Protein AF-0000000081333231 (afdb_homodimer)

Structure (mmCIF, N/CA/C/O backbone):
data_AF-0000000081333231-model_v1
#
loop_
_entity.id
_entity.type
_entity.pdbx_description
1 polymer 'Thioesterase family protein'
#
loop_
_atom_site.group_PDB
_atom_site.id
_atom_site.type_symbol
_atom_site.label_atom_id
_atom_site.label_alt_id
_atom_site.label_comp_id
_atom_site.label_asym_id
_atom_site.label_entity_id
_atom_site.label_seq_id
_atom_site.pdbx_PDB_ins_code
_atom_site.Cartn_x
_atom_site.Cartn_y
_atom_site.Cartn_z
_atom_site.occupancy
_atom_site.B_iso_or_equiv
_atom_site.auth_seq_id
_atom_site.auth_comp_id
_atom_site.auth_asym_id
_atom_site.auth_atom_id
_atom_site.pdbx_PDB_model_num
ATOM 1 N N . MET A 1 1 ? -1.116 6.609 -18.844 1 35.16 1 MET A N 1
ATOM 2 C CA . MET A 1 1 ? -0.488 5.734 -19.828 1 35.16 1 MET A CA 1
ATOM 3 C C . MET A 1 1 ? 0.071 4.48 -19.172 1 35.16 1 MET A C 1
ATOM 5 O O . MET A 1 1 ? 0.808 4.566 -18.188 1 35.16 1 MET A O 1
ATOM 9 N N . ASN A 1 2 ? -0.573 3.188 -19.484 1 49.38 2 ASN A N 1
ATOM 10 C CA . ASN A 1 2 ? -1.312 2.055 -18.938 1 49.38 2 ASN A CA 1
ATOM 11 C C . ASN A 1 2 ? -0.373 0.936 -18.484 1 49.38 2 ASN A C 1
ATOM 13 O O . ASN A 1 2 ? 0.562 0.582 -19.203 1 49.38 2 ASN A O 1
ATOM 17 N N . LEU A 1 3 ? -0.171 0.907 -17.141 1 57.25 3 LEU A N 1
ATOM 18 C CA . LEU A 1 3 ? 0.427 -0.3 -16.594 1 57.25 3 LEU A CA 1
ATOM 19 C C . LEU A 1 3 ? 0.163 -1.505 -17.484 1 57.25 3 LEU A C 1
ATOM 21 O O . LEU A 1 3 ? 1.018 -2.383 -17.625 1 57.25 3 LEU A O 1
ATOM 25 N N . TRP A 1 4 ? -0.841 -1.207 -18.172 1 56.69 4 TRP A N 1
ATOM 26 C CA . TRP A 1 4 ? -1.241 -2.303 -19.047 1 56.69 4 TRP A CA 1
ATOM 27 C C . TRP A 1 4 ? -0.325 -2.389 -20.266 1 56.69 4 TRP A C 1
ATOM 29 O O . TRP A 1 4 ? -0.012 -3.482 -20.75 1 56.69 4 TRP A O 1
ATOM 39 N N . PHE A 1 5 ? 0.086 -1.232 -20.688 1 57.38 5 PHE A N 1
ATOM 40 C CA . PHE A 1 5 ? 1.004 -1.285 -21.812 1 57.38 5 PHE A CA 1
ATOM 41 C C . PHE A 1 5 ? 2.318 -1.945 -21.406 1 57.38 5 PHE A C 1
ATOM 43 O O . PHE A 1 5 ? 2.871 -2.746 -22.172 1 57.38 5 PHE A O 1
ATOM 50 N N . ARG A 1 6 ? 2.752 -1.617 -20.25 1 59.16 6 ARG A N 1
ATOM 51 C CA . ARG A 1 6 ? 3.967 -2.268 -19.781 1 59.16 6 ARG A CA 1
ATOM 52 C C . ARG A 1 6 ? 3.748 -3.766 -19.594 1 59.16 6 ARG A C 1
ATOM 54 O O . ARG A 1 6 ? 4.625 -4.57 -19.906 1 59.16 6 ARG A O 1
ATOM 61 N N . LEU A 1 7 ? 2.559 -3.982 -19.047 1 60.88 7 LEU A N 1
ATOM 62 C CA . LEU A 1 7 ? 2.215 -5.391 -18.891 1 60.88 7 LEU A CA 1
ATOM 63 C C . LEU A 1 7 ? 2.195 -6.102 -20.234 1 60.88 7 LEU A C 1
ATOM 65 O O . LEU A 1 7 ? 2.738 -7.199 -20.375 1 60.88 7 LEU A O 1
ATOM 69 N N . LEU A 1 8 ? 1.598 -5.395 -21.141 1 59.97 8 LEU A N 1
ATOM 70 C CA . LEU A 1 8 ? 1.517 -5.973 -22.484 1 59.97 8 LEU A CA 1
ATOM 71 C C . LEU A 1 8 ? 2.904 -6.129 -23.094 1 59.97 8 LEU A C 1
ATOM 73 O O . LEU A 1 8 ? 3.197 -7.145 -23.719 1 59.97 8 LEU A O 1
ATOM 77 N N . TYR A 1 9 ? 3.65 -5.09 -22.969 1 59.94 9 TYR A N 1
ATOM 78 C CA . TYR A 1 9 ? 5.016 -5.141 -23.484 1 59.94 9 TYR A CA 1
ATOM 79 C C . TYR A 1 9 ? 5.801 -6.27 -22.828 1 59.94 9 TYR A C 1
ATOM 81 O O . TYR A 1 9 ? 6.516 -7.012 -23.5 1 59.94 9 TYR A O 1
ATOM 89 N N . MET A 1 10 ? 5.668 -6.305 -21.562 1 60.03 10 MET A N 1
ATOM 90 C CA . MET A 1 10 ? 6.348 -7.383 -20.844 1 60.03 10 MET A CA 1
ATOM 91 C C . MET A 1 10 ? 5.84 -8.742 -21.312 1 60.03 10 MET A C 1
ATOM 93 O O . MET A 1 10 ? 6.625 -9.68 -21.453 1 60.03 10 MET A O 1
ATOM 97 N N . LEU A 1 11 ? 4.473 -8.703 -21.422 1 58.47 11 LEU A N 1
ATOM 98 C CA . LEU A 1 11 ? 3.879 -9.945 -21.906 1 58.47 11 LEU A CA 1
ATOM 99 C C . LEU A 1 11 ? 4.336 -10.258 -23.328 1 58.47 11 LEU A C 1
ATOM 101 O O . LEU A 1 11 ? 4.547 -11.422 -23.672 1 58.47 11 LEU A O 1
ATOM 105 N N . CYS A 1 12 ? 4.32 -9.172 -24.094 1 55.91 12 CYS A N 1
ATOM 106 C CA . CYS A 1 12 ? 4.758 -9.359 -25.469 1 55.91 12 CYS A CA 1
ATOM 107 C C . CYS A 1 12 ? 6.238 -9.719 -25.531 1 55.91 12 CYS A C 1
ATOM 109 O O . CYS A 1 12 ? 6.684 -10.375 -26.484 1 55.91 12 CYS A O 1
ATOM 111 N N . ARG A 1 13 ? 6.887 -8.992 -24.859 1 53.28 13 ARG A N 1
ATOM 112 C CA . ARG A 1 13 ? 8.297 -9.383 -24.875 1 53.28 13 ARG A CA 1
ATOM 113 C C . ARG A 1 13 ? 8.477 -10.797 -24.359 1 53.28 13 ARG A C 1
ATOM 115 O O . ARG A 1 13 ? 9.578 -11.352 -24.406 1 53.28 13 ARG A O 1
ATOM 122 N N . ARG A 1 14 ? 7.266 -11.594 -24.422 1 48.41 14 ARG A N 1
ATOM 123 C CA . ARG A 1 14 ? 7.129 -13.039 -24.281 1 48.41 14 ARG A CA 1
ATOM 124 C C . ARG A 1 14 ? 8.461 -13.68 -23.891 1 48.41 14 ARG A C 1
ATOM 126 O O . ARG A 1 14 ? 8.727 -14.828 -24.25 1 48.41 14 ARG A O 1
ATOM 133 N N . PRO A 1 15 ? 9.539 -13.086 -23.859 1 47 15 PRO A N 1
ATOM 134 C CA . PRO A 1 15 ? 10.547 -14.141 -24.016 1 47 15 PRO A CA 1
ATOM 135 C C . PRO A 1 15 ? 10.188 -15.422 -23.266 1 47 15 PRO A C 1
ATOM 137 O O . PRO A 1 15 ? 9.422 -15.383 -22.297 1 47 15 PRO A O 1
ATOM 140 N N . TRP A 1 16 ? 10.117 -16.672 -23.734 1 47.5 16 TRP A N 1
ATOM 141 C CA . TRP A 1 16 ? 10.562 -17.953 -23.188 1 47.5 16 TRP A CA 1
ATOM 142 C C . TRP A 1 16 ? 11.406 -17.75 -21.938 1 47.5 16 TRP A C 1
ATOM 144 O O . TRP A 1 16 ? 12.641 -17.734 -22 1 47.5 16 TRP A O 1
ATOM 154 N N . ARG A 1 17 ? 11.141 -16.641 -21.344 1 58.03 17 ARG A N 1
ATOM 155 C CA . ARG A 1 17 ? 12.023 -16.438 -20.188 1 58.03 17 ARG A CA 1
ATOM 156 C C . ARG A 1 17 ? 12.164 -17.719 -19.375 1 58.03 17 ARG A C 1
ATOM 158 O O . ARG A 1 17 ? 11.336 -18.625 -19.484 1 58.03 17 ARG A O 1
ATOM 165 N N . LYS A 1 18 ? 13.164 -17.812 -18.797 1 76.94 18 LYS A N 1
ATOM 166 C CA . LYS A 1 18 ? 13.719 -18.922 -18.031 1 76.94 18 LYS A CA 1
ATOM 167 C C . LYS A 1 18 ? 12.836 -19.266 -16.828 1 76.94 18 LYS A C 1
ATOM 169 O O . LYS A 1 18 ? 12.523 -18.391 -16.016 1 76.94 18 LYS A O 1
ATOM 174 N N . PRO A 1 19 ? 12.078 -20.297 -17.062 1 86.62 19 PRO A N 1
ATOM 175 C CA . PRO A 1 19 ? 11.344 -20.734 -15.883 1 86.62 19 PRO A CA 1
ATOM 176 C C . PRO A 1 19 ? 12.109 -20.484 -14.586 1 86.62 19 PRO A C 1
ATOM 178 O O . PRO A 1 19 ? 13.344 -20.484 -14.586 1 86.62 19 PRO A O 1
ATOM 181 N N . ALA A 1 20 ? 11.344 -20.062 -13.625 1 90.56 20 ALA A N 1
ATOM 182 C CA . ALA A 1 20 ? 11.938 -19.844 -12.312 1 90.56 20 ALA A CA 1
ATOM 183 C C . ALA A 1 20 ? 11.305 -20.766 -11.266 1 90.56 20 ALA A C 1
ATOM 185 O O . ALA A 1 20 ? 10.141 -21.141 -11.391 1 90.56 20 ALA A O 1
ATOM 186 N N . HIS A 1 21 ? 12.156 -21.156 -10.344 1 90.5 21 HIS A N 1
ATOM 187 C CA . HIS A 1 21 ? 11.641 -21.891 -9.195 1 90.5 21 HIS A CA 1
ATOM 188 C C . HIS A 1 21 ? 10.664 -21.047 -8.383 1 90.5 21 HIS A C 1
ATOM 190 O O . HIS A 1 21 ? 10.836 -19.828 -8.289 1 90.5 21 HIS A O 1
ATOM 196 N N . GLY A 1 22 ? 9.688 -21.672 -7.789 1 89.94 22 GLY A N 1
ATOM 197 C CA . GLY A 1 22 ? 8.648 -20.984 -7.039 1 89.94 22 GLY A CA 1
ATOM 198 C C . GLY A 1 22 ? 9.188 -20.188 -5.875 1 89.94 22 GLY A C 1
ATOM 199 O O . GLY A 1 22 ? 8.562 -19.219 -5.434 1 89.94 22 GLY A O 1
ATOM 200 N N . LEU A 1 23 ? 10.305 -20.562 -5.445 1 92.44 23 LEU A N 1
ATOM 201 C CA . LEU A 1 23 ? 10.883 -19.875 -4.297 1 92.44 23 LEU A CA 1
ATOM 202 C C . LEU A 1 23 ? 12.07 -19 -4.723 1 92.44 23 LEU A C 1
ATOM 204 O O . LEU A 1 23 ? 12.766 -18.438 -3.875 1 92.44 23 LEU A O 1
ATOM 208 N N . ALA A 1 24 ? 12.305 -18.969 -6.012 1 93.56 24 ALA A N 1
ATOM 209 C CA . ALA A 1 24 ? 13.391 -18.141 -6.523 1 93.56 24 ALA A CA 1
ATOM 210 C C . ALA A 1 24 ? 12.992 -16.656 -6.527 1 93.56 24 ALA A C 1
ATOM 212 O O . ALA A 1 24 ? 11.812 -16.328 -6.461 1 93.56 24 ALA A O 1
ATOM 213 N N . THR A 1 25 ? 13.969 -15.828 -6.562 1 96.75 25 THR A N 1
ATOM 214 C CA . THR A 1 25 ? 13.758 -14.406 -6.781 1 96.75 25 THR A CA 1
ATOM 215 C C . THR A 1 25 ? 13.805 -14.07 -8.266 1 96.75 25 THR A C 1
ATOM 217 O O . THR A 1 25 ? 14.773 -14.398 -8.953 1 96.75 25 THR A O 1
ATOM 220 N N . THR A 1 26 ? 12.758 -13.562 -8.781 1 95.81 26 THR A N 1
ATOM 221 C CA . THR A 1 26 ? 12.773 -13.062 -10.148 1 95.81 26 THR A CA 1
ATOM 222 C C . THR A 1 26 ? 13.094 -11.57 -10.172 1 95.81 26 THR A C 1
ATOM 224 O O . THR A 1 26 ? 12.734 -10.836 -9.25 1 95.81 26 THR A O 1
ATOM 227 N N . VAL A 1 27 ? 13.773 -11.125 -11.227 1 95.88 27 VAL A N 1
ATOM 228 C CA . VAL A 1 27 ? 14.195 -9.734 -11.328 1 95.88 27 VAL A CA 1
ATOM 229 C C . VAL A 1 27 ? 13.688 -9.133 -12.633 1 95.88 27 VAL A C 1
ATOM 231 O O . VAL A 1 27 ? 13.883 -9.703 -13.711 1 95.88 27 VAL A O 1
ATOM 234 N N . VAL A 1 28 ? 12.977 -8.062 -12.531 1 93.81 28 VAL A N 1
ATOM 235 C CA . VAL A 1 28 ? 12.531 -7.293 -13.695 1 93.81 28 VAL A CA 1
ATOM 236 C C . VAL A 1 28 ? 13.227 -5.934 -13.703 1 93.81 28 VAL A C 1
ATOM 238 O O . VAL A 1 28 ? 13.219 -5.219 -12.695 1 93.81 28 VAL A O 1
ATOM 241 N N . ARG A 1 29 ? 13.867 -5.609 -14.766 1 94.06 29 ARG A N 1
ATOM 242 C CA . ARG A 1 29 ? 14.516 -4.312 -14.914 1 94.06 29 ARG A CA 1
ATOM 243 C C . ARG A 1 29 ? 13.57 -3.291 -15.531 1 94.06 29 ARG A C 1
ATOM 245 O O . ARG A 1 29 ? 12.922 -3.566 -16.547 1 94.06 29 ARG A O 1
ATOM 252 N N . MET A 1 30 ? 13.469 -2.191 -14.844 1 91.69 30 MET A N 1
ATOM 253 C CA . MET A 1 30 ? 12.562 -1.137 -15.297 1 91.69 30 MET A CA 1
ATOM 254 C C . MET A 1 30 ? 13.266 0.22 -15.289 1 91.69 30 MET A C 1
ATOM 256 O O . MET A 1 30 ? 14.422 0.323 -14.883 1 91.69 30 MET A O 1
ATOM 260 N N . ARG A 1 31 ? 12.539 1.2 -15.914 1 91.19 31 ARG A N 1
ATOM 261 C CA . ARG A 1 31 ? 12.977 2.592 -15.922 1 91.19 31 ARG A CA 1
ATOM 262 C C . ARG A 1 31 ? 11.812 3.535 -15.641 1 91.19 31 ARG A C 1
ATOM 264 O O . ARG A 1 31 ? 10.688 3.297 -16.094 1 91.19 31 ARG A O 1
ATOM 271 N N . VAL A 1 32 ? 12.133 4.543 -14.867 1 89 32 VAL A N 1
ATOM 272 C CA . VAL A 1 32 ? 11.086 5.516 -14.547 1 89 32 VAL A CA 1
ATOM 273 C C . VAL A 1 32 ? 10.773 6.352 -15.789 1 89 32 VAL A C 1
ATOM 275 O O . VAL A 1 32 ? 11.664 6.957 -16.391 1 89 32 VAL A O 1
ATOM 278 N N . TRP A 1 33 ? 9.469 6.406 -16.078 1 84.12 33 TRP A N 1
ATOM 279 C CA . TRP A 1 33 ? 9.023 7.199 -17.219 1 84.12 33 TRP A CA 1
ATOM 280 C C . TRP A 1 33 ? 8.195 8.398 -16.75 1 84.12 33 TRP A C 1
ATOM 282 O O . TRP A 1 33 ? 7.68 8.414 -15.641 1 84.12 33 TRP A O 1
ATOM 292 N N . PRO A 1 34 ? 8.109 9.414 -17.609 1 78.06 34 PRO A N 1
ATOM 293 C CA . PRO A 1 34 ? 7.414 10.641 -17.203 1 78.06 34 PRO A CA 1
ATOM 294 C C . PRO A 1 34 ? 6 10.383 -16.688 1 78.06 34 PRO A C 1
ATOM 296 O O . PRO A 1 34 ? 5.539 11.062 -15.773 1 78.06 34 PRO A O 1
ATOM 299 N N . LEU A 1 35 ? 5.359 9.398 -17.141 1 75.25 35 LEU A N 1
ATOM 300 C CA . LEU A 1 35 ? 3.975 9.133 -16.781 1 75.25 35 LEU A CA 1
ATOM 301 C C . LEU A 1 35 ? 3.889 8.523 -15.383 1 75.25 35 LEU A C 1
ATOM 303 O O . LEU A 1 35 ? 2.807 8.461 -14.789 1 75.25 35 LEU A O 1
ATOM 307 N N . ASP A 1 36 ? 5.051 8.172 -14.891 1 72.5 36 ASP A N 1
ATOM 308 C CA . ASP A 1 36 ? 5.098 7.547 -13.57 1 72.5 36 ASP A CA 1
ATOM 309 C C . ASP A 1 36 ? 5.273 8.594 -12.477 1 72.5 36 ASP A C 1
ATOM 311 O O . ASP A 1 36 ? 5.258 8.266 -11.289 1 72.5 36 ASP A O 1
ATOM 315 N N . LEU A 1 37 ? 5.355 9.797 -12.836 1 72.44 37 LEU A N 1
ATOM 316 C CA . LEU A 1 37 ? 5.891 10.781 -11.906 1 72.44 37 LEU A CA 1
ATOM 317 C C . LEU A 1 37 ? 4.785 11.703 -11.406 1 72.44 37 LEU A C 1
ATOM 319 O O . LEU A 1 37 ? 3.742 11.844 -12.047 1 72.44 37 LEU A O 1
ATOM 323 N N . ASP A 1 38 ? 5.148 12.203 -10.219 1 72 38 ASP A N 1
ATOM 324 C CA . ASP A 1 38 ? 4.367 13.32 -9.703 1 72 38 ASP A CA 1
ATOM 325 C C . ASP A 1 38 ? 4.969 14.656 -10.125 1 72 38 ASP A C 1
ATOM 327 O O . ASP A 1 38 ? 5.832 14.703 -11.008 1 72 38 ASP A O 1
ATOM 331 N N . ILE A 1 39 ? 4.414 15.758 -9.586 1 66.44 39 ILE A N 1
ATOM 332 C CA . ILE A 1 39 ? 4.824 17.109 -9.977 1 66.44 39 ILE A CA 1
ATOM 333 C C . ILE A 1 39 ? 6.305 17.312 -9.641 1 66.44 39 ILE A C 1
ATOM 335 O O . ILE A 1 39 ? 7 18.062 -10.32 1 66.44 39 ILE A O 1
ATOM 339 N N . ASN A 1 40 ? 6.723 16.516 -8.633 1 68.75 40 ASN A N 1
ATOM 340 C CA . ASN A 1 40 ? 8.109 16.672 -8.203 1 68.75 40 ASN A CA 1
ATOM 341 C C . ASN A 1 40 ? 9.031 15.719 -8.953 1 68.75 40 ASN A C 1
ATOM 343 O O . ASN A 1 40 ? 10.141 15.438 -8.492 1 68.75 40 ASN A O 1
ATOM 347 N N . ARG A 1 41 ? 8.586 15.125 -10.008 1 75.81 41 ARG A N 1
ATOM 348 C CA . ARG A 1 41 ? 9.383 14.266 -10.883 1 75.81 41 ARG A CA 1
ATOM 349 C C . ARG A 1 41 ? 9.828 13.008 -10.148 1 75.81 41 ARG A C 1
ATOM 351 O O . ARG A 1 41 ? 10.914 12.492 -10.391 1 75.81 41 ARG A O 1
ATOM 358 N N . HIS A 1 42 ? 9.141 12.727 -9.172 1 80.94 42 HIS A N 1
ATOM 359 C CA . HIS A 1 42 ? 9.383 11.492 -8.422 1 80.94 42 HIS A CA 1
ATOM 360 C C . HIS A 1 42 ? 8.219 10.516 -8.578 1 80.94 42 HIS A C 1
ATOM 362 O O . HIS A 1 42 ? 7.094 10.922 -8.859 1 80.94 42 HIS A O 1
ATOM 368 N N . VAL A 1 43 ? 8.633 9.281 -8.492 1 81.56 43 VAL A N 1
ATOM 369 C CA . VAL A 1 43 ? 7.598 8.25 -8.531 1 81.56 43 VAL A CA 1
ATOM 370 C C . VAL A 1 43 ? 6.715 8.352 -7.289 1 81.56 43 VAL A C 1
ATOM 372 O O . VAL A 1 43 ? 7.223 8.43 -6.168 1 81.56 43 VAL A O 1
ATOM 375 N N . THR A 1 44 ? 5.434 8.414 -7.539 1 83.38 44 THR A N 1
ATOM 376 C CA . THR A 1 44 ? 4.504 8.516 -6.422 1 83.38 44 THR A CA 1
ATOM 377 C C . THR A 1 44 ? 4.434 7.199 -5.652 1 83.38 44 THR A C 1
ATOM 379 O O . THR A 1 44 ? 4.758 6.141 -6.195 1 83.38 44 THR A O 1
ATOM 382 N N . ASN A 1 45 ? 3.947 7.277 -4.41 1 86.38 45 ASN A N 1
ATOM 383 C CA . ASN A 1 45 ? 3.816 6.086 -3.578 1 86.38 45 ASN A CA 1
ATOM 384 C C . ASN A 1 45 ? 2.875 5.062 -4.203 1 86.38 45 ASN A C 1
ATOM 386 O O . ASN A 1 45 ? 3.127 3.857 -4.141 1 86.38 45 ASN A O 1
ATOM 390 N N . GLY A 1 46 ? 1.814 5.535 -4.82 1 87.94 46 GLY A N 1
ATOM 391 C CA . GLY A 1 46 ? 0.85 4.652 -5.457 1 87.94 46 GLY A CA 1
ATOM 392 C C . GLY A 1 46 ? 1.427 3.885 -6.633 1 87.94 46 GLY A C 1
ATOM 393 O O . GLY A 1 46 ? 1.046 2.74 -6.883 1 87.94 46 GLY A O 1
ATOM 394 N N . ARG A 1 47 ? 2.322 4.469 -7.336 1 88.81 47 ARG A N 1
ATOM 395 C CA . ARG A 1 47 ? 2.891 3.855 -8.531 1 88.81 47 ARG A CA 1
ATOM 396 C C . ARG A 1 47 ? 3.744 2.645 -8.172 1 88.81 47 ARG A C 1
ATOM 398 O O . ARG A 1 47 ? 3.822 1.684 -8.938 1 88.81 47 ARG A O 1
ATOM 405 N N . TYR A 1 48 ? 4.387 2.682 -7 1 93.19 48 TYR A N 1
ATOM 406 C CA . TYR A 1 48 ? 5.156 1.522 -6.559 1 93.19 48 TYR A CA 1
ATOM 407 C C . TYR A 1 48 ? 4.305 0.26 -6.582 1 93.19 48 TYR A C 1
ATOM 409 O O . TYR A 1 48 ? 4.781 -0.812 -6.965 1 93.19 48 TYR A O 1
ATOM 417 N N . PHE A 1 49 ? 3.066 0.429 -6.254 1 93.5 49 PHE A N 1
ATOM 418 C CA . PHE A 1 49 ? 2.176 -0.724 -6.18 1 93.5 49 PHE A CA 1
ATOM 419 C C . PHE A 1 49 ? 1.838 -1.235 -7.574 1 93.5 49 PHE A C 1
ATOM 421 O O . PHE A 1 49 ? 1.784 -2.445 -7.801 1 93.5 49 PHE A O 1
ATOM 428 N N . SER A 1 50 ? 1.649 -0.315 -8.453 1 89.06 50 SER A N 1
ATOM 429 C CA . SER A 1 50 ? 1.373 -0.708 -9.836 1 89.06 50 SER A CA 1
ATOM 430 C C . SER A 1 50 ? 2.576 -1.401 -10.461 1 89.06 50 SER A C 1
ATOM 432 O O . SER A 1 50 ? 2.424 -2.393 -11.18 1 89.06 50 SER A O 1
ATOM 434 N N . LEU A 1 51 ? 3.73 -0.858 -10.172 1 90.88 51 LEU A N 1
ATOM 435 C CA . LEU A 1 51 ? 4.949 -1.457 -10.703 1 90.88 51 LEU A CA 1
ATOM 436 C C . LEU A 1 51 ? 5.191 -2.834 -10.094 1 90.88 51 LEU A C 1
ATOM 438 O O . LEU A 1 51 ? 5.648 -3.75 -10.773 1 90.88 51 LEU A O 1
ATOM 442 N N . ALA A 1 52 ? 4.887 -2.941 -8.82 1 94.44 52 ALA A N 1
ATOM 443 C CA . ALA A 1 52 ? 4.984 -4.234 -8.156 1 94.44 52 ALA A CA 1
ATOM 444 C C . ALA A 1 52 ? 4.055 -5.258 -8.797 1 94.44 52 ALA A C 1
ATOM 446 O O . ALA A 1 52 ? 4.387 -6.441 -8.891 1 94.44 52 ALA A O 1
ATOM 447 N N . ASP A 1 53 ? 2.908 -4.824 -9.227 1 89.88 53 ASP A N 1
ATOM 448 C CA . ASP A 1 53 ? 1.963 -5.711 -9.898 1 89.88 53 ASP A CA 1
ATOM 449 C C . ASP A 1 53 ? 2.553 -6.27 -11.195 1 89.88 53 ASP A C 1
ATOM 451 O O . ASP A 1 53 ? 2.357 -7.441 -11.516 1 89.88 53 ASP A O 1
ATOM 455 N N . VAL A 1 54 ? 3.191 -5.426 -11.867 1 89.06 54 VAL A N 1
ATOM 456 C CA . VAL A 1 54 ? 3.84 -5.859 -13.102 1 89.06 54 VAL A CA 1
ATOM 457 C C . VAL A 1 54 ? 4.891 -6.922 -12.789 1 89.06 54 VAL A C 1
ATOM 459 O O . VAL A 1 54 ? 4.938 -7.965 -13.445 1 89.06 54 VAL A O 1
ATOM 462 N N . ALA A 1 55 ? 5.684 -6.625 -11.797 1 93.31 55 ALA A N 1
ATOM 463 C CA . ALA A 1 55 ? 6.719 -7.578 -11.398 1 93.31 55 ALA A CA 1
ATOM 464 C C . ALA A 1 55 ? 6.098 -8.883 -10.914 1 93.31 55 ALA A C 1
ATOM 466 O O . ALA A 1 55 ? 6.645 -9.969 -11.148 1 93.31 55 ALA A O 1
ATOM 467 N N . ARG A 1 56 ? 5.02 -8.789 -10.234 1 93 56 ARG A N 1
ATOM 468 C CA . ARG A 1 56 ? 4.316 -9.969 -9.75 1 93 56 ARG A CA 1
ATOM 469 C C . ARG A 1 56 ? 3.85 -10.844 -10.906 1 93 56 ARG A C 1
ATOM 471 O O . ARG A 1 56 ? 3.92 -12.07 -10.836 1 93 56 ARG A O 1
ATOM 478 N N . MET A 1 57 ? 3.334 -10.18 -11.898 1 89.75 57 MET A N 1
ATOM 479 C CA . MET A 1 57 ? 2.887 -10.938 -13.07 1 89.75 57 MET A CA 1
ATOM 480 C C . MET A 1 57 ? 4.043 -11.711 -13.695 1 89.75 57 MET A C 1
ATOM 482 O O . MET A 1 57 ? 3.889 -12.875 -14.055 1 89.75 57 MET A O 1
ATOM 486 N N . ASP A 1 58 ? 5.148 -11.086 -13.797 1 89.88 58 ASP A N 1
ATOM 487 C CA . ASP A 1 58 ? 6.34 -11.781 -14.273 1 89.88 58 ASP A CA 1
ATOM 488 C C . ASP A 1 58 ? 6.637 -13.016 -13.43 1 89.88 58 ASP A C 1
ATOM 490 O O . ASP A 1 58 ? 6.879 -14.102 -13.969 1 89.88 58 ASP A O 1
ATOM 494 N N . PHE A 1 59 ? 6.582 -12.859 -12.188 1 93.06 59 PHE A N 1
ATOM 495 C CA . PHE A 1 59 ? 6.859 -13.938 -11.25 1 93.06 59 PHE A CA 1
ATOM 496 C C . PHE A 1 59 ? 5.871 -15.086 -11.445 1 93.06 59 PHE A C 1
ATOM 498 O O . PHE A 1 59 ? 6.27 -16.25 -11.531 1 93.06 59 PHE A O 1
ATOM 505 N N . VAL A 1 60 ? 4.629 -14.75 -11.523 1 90 60 VAL A N 1
ATOM 506 C CA . VAL A 1 60 ? 3.561 -15.734 -11.633 1 90 60 VAL A CA 1
ATOM 507 C C . VAL A 1 60 ? 3.707 -16.516 -12.945 1 90 60 VAL A C 1
ATOM 509 O O . VAL A 1 60 ? 3.502 -17.719 -12.977 1 90 60 VAL A O 1
ATOM 512 N N . LEU A 1 61 ? 4.082 -15.844 -13.938 1 88.5 61 LEU A N 1
ATOM 513 C CA . LEU A 1 61 ? 4.246 -16.484 -15.234 1 88.5 61 LEU A CA 1
ATOM 514 C C . LEU A 1 61 ? 5.488 -17.375 -15.242 1 88.5 61 LEU A C 1
ATOM 516 O O . LEU A 1 61 ? 5.426 -18.531 -15.672 1 88.5 61 LEU A O 1
ATOM 520 N N . ARG A 1 62 ? 6.562 -16.938 -14.703 1 90.81 62 ARG A N 1
ATOM 521 C CA . ARG A 1 62 ? 7.832 -17.641 -14.773 1 90.81 62 ARG A CA 1
ATOM 522 C C . ARG A 1 62 ? 7.836 -18.859 -13.844 1 90.81 62 ARG A C 1
ATOM 524 O O . ARG A 1 62 ? 8.5 -19.859 -14.117 1 90.81 62 ARG A O 1
ATOM 531 N N . THR A 1 63 ? 7.129 -18.766 -12.797 1 90.56 63 THR A N 1
ATOM 532 C CA . THR A 1 63 ? 7.129 -19.859 -11.82 1 90.56 63 THR A CA 1
ATOM 533 C C . THR A 1 63 ? 6.102 -20.922 -12.203 1 90.56 63 THR A C 1
ATOM 535 O O . THR A 1 63 ? 6.078 -22 -11.609 1 90.56 63 THR A O 1
ATOM 538 N N . GLY A 1 64 ? 5.184 -20.547 -13.117 1 88.06 64 GLY A N 1
ATOM 539 C CA . GLY A 1 64 ? 4.129 -21.469 -13.516 1 88.06 64 GLY A CA 1
ATOM 540 C C . GLY A 1 64 ? 2.871 -21.328 -12.68 1 88.06 64 GLY A C 1
ATOM 541 O O . GLY A 1 64 ? 1.898 -22.062 -12.891 1 88.06 64 GLY A O 1
ATOM 542 N N . ALA A 1 65 ? 2.891 -20.516 -11.797 1 88 65 ALA A N 1
ATOM 543 C CA . ALA A 1 65 ? 1.732 -20.281 -10.938 1 88 65 ALA A CA 1
ATOM 544 C C . ALA A 1 65 ? 0.493 -19.953 -11.766 1 88 65 ALA A C 1
ATOM 546 O O . ALA A 1 65 ? -0.625 -20.312 -11.391 1 88 65 ALA A O 1
ATOM 547 N N . PHE A 1 66 ? 0.738 -19.328 -12.781 1 86.56 66 PHE A N 1
ATOM 548 C CA . PHE A 1 66 ? -0.373 -18.953 -13.648 1 86.56 66 PHE A CA 1
ATOM 549 C C . PHE A 1 66 ? -1.081 -20.188 -14.188 1 86.56 66 PHE A C 1
ATOM 551 O O . PHE A 1 66 ? -2.312 -20.234 -14.227 1 86.56 66 PHE A O 1
ATOM 558 N N . ARG A 1 67 ? -0.356 -21.125 -14.57 1 87.12 67 ARG A N 1
ATOM 559 C CA . ARG A 1 67 ? -0.921 -22.359 -15.102 1 87.12 67 ARG A CA 1
ATOM 560 C C . ARG A 1 67 ? -1.743 -23.094 -14.047 1 87.12 67 ARG A C 1
ATOM 562 O O . ARG A 1 67 ? -2.816 -23.625 -14.344 1 87.12 67 ARG A O 1
ATOM 569 N N . VAL A 1 68 ? -1.205 -23.031 -12.898 1 88.62 68 VAL A N 1
ATOM 570 C CA . VAL A 1 68 ? -1.913 -23.688 -11.805 1 88.62 68 VAL A CA 1
ATOM 571 C C . VAL A 1 68 ? -3.223 -22.953 -11.523 1 88.62 68 VAL A C 1
ATOM 573 O O . VAL A 1 68 ? -4.266 -23.594 -11.336 1 88.62 68 VAL A O 1
ATOM 576 N N . ALA A 1 69 ? -3.158 -21.719 -11.5 1 88.88 69 ALA A N 1
ATOM 577 C CA . ALA A 1 69 ? -4.355 -20.906 -11.289 1 88.88 69 ALA A CA 1
ATOM 578 C C . ALA A 1 69 ? -5.402 -21.172 -12.367 1 88.88 69 ALA A C 1
ATOM 580 O O . ALA A 1 69 ? -6.59 -21.312 -12.07 1 88.88 69 ALA A O 1
ATOM 581 N N . LEU A 1 70 ? -4.992 -21.297 -13.547 1 87.56 70 LEU A N 1
ATOM 582 C CA . LEU A 1 70 ? -5.895 -21.547 -14.664 1 87.56 70 LEU A CA 1
ATOM 583 C C . LEU A 1 70 ? -6.551 -22.922 -14.539 1 87.56 70 LEU A C 1
ATOM 585 O O . LEU A 1 70 ? -7.75 -23.062 -14.797 1 87.56 70 LEU A O 1
ATOM 589 N N . ARG A 1 71 ? -5.762 -23.875 -14.141 1 90 71 ARG A N 1
ATOM 590 C CA . ARG A 1 71 ? -6.254 -25.234 -14 1 90 71 ARG A CA 1
ATOM 591 C C . ARG A 1 71 ? -7.387 -25.312 -12.977 1 90 71 ARG A C 1
ATOM 593 O O . ARG A 1 71 ? -8.352 -26.047 -13.164 1 90 71 ARG A O 1
ATOM 600 N N . HIS A 1 72 ? -7.285 -24.484 -12 1 91.62 72 HIS A N 1
ATOM 601 C CA . HIS A 1 72 ? -8.273 -24.516 -10.938 1 91.62 72 HIS A CA 1
ATOM 602 C C . HIS A 1 72 ? -9.328 -23.422 -11.141 1 91.62 72 HIS A C 1
ATOM 604 O O . HIS A 1 72 ? -10.203 -23.234 -10.289 1 91.62 72 HIS A O 1
ATOM 610 N N . LYS A 1 73 ? -9.164 -22.688 -12.219 1 92.56 73 LYS A N 1
ATOM 611 C CA . LYS A 1 73 ? -10.055 -21.562 -12.492 1 92.56 73 LYS A CA 1
ATOM 612 C C . LYS A 1 73 ? -10.102 -20.594 -11.312 1 92.56 73 LYS A C 1
ATOM 614 O O . LYS A 1 73 ? -11.18 -20.172 -10.891 1 92.56 73 LYS A O 1
ATOM 619 N N . ALA A 1 74 ? -8.961 -20.5 -10.727 1 91.44 74 ALA A N 1
ATOM 620 C CA . ALA A 1 74 ? -8.852 -19.641 -9.555 1 91.44 74 ALA A CA 1
ATOM 621 C C . ALA A 1 74 ? -8.352 -18.25 -9.93 1 91.44 74 ALA A C 1
ATOM 623 O O . ALA A 1 74 ? -7.523 -18.109 -10.836 1 91.44 74 ALA A O 1
ATOM 624 N N . LEU A 1 75 ? -8.898 -17.234 -9.305 1 88.19 75 LEU A N 1
ATOM 625 C CA . LEU A 1 75 ? -8.484 -15.852 -9.508 1 88.19 75 LEU A CA 1
ATOM 626 C C . LEU A 1 75 ? -7.684 -15.344 -8.312 1 88.19 75 LEU A C 1
ATOM 628 O O . LEU A 1 75 ? -8.016 -15.648 -7.168 1 88.19 75 LEU A O 1
ATOM 632 N N . PRO A 1 76 ? -6.629 -14.703 -8.688 1 89.94 76 PRO A N 1
ATOM 633 C CA . PRO A 1 76 ? -5.871 -14.102 -7.586 1 89.94 76 PRO A CA 1
ATOM 634 C C . PRO A 1 76 ? -6.598 -12.922 -6.949 1 89.94 76 PRO A C 1
ATOM 636 O O . PRO A 1 76 ? -7.16 -12.078 -7.656 1 89.94 76 PRO A O 1
ATOM 639 N N . ILE A 1 77 ? -6.621 -12.852 -5.656 1 92.06 77 ILE A N 1
ATOM 640 C CA . ILE A 1 77 ? -7.219 -11.766 -4.891 1 92.06 77 ILE A CA 1
ATOM 641 C C . ILE A 1 77 ? -6.191 -11.195 -3.91 1 92.06 77 ILE A C 1
ATOM 643 O O . ILE A 1 77 ? -5.582 -11.945 -3.141 1 92.06 77 ILE A O 1
ATOM 647 N N . VAL A 1 78 ? -5.934 -9.969 -4.059 1 95 78 VAL A N 1
ATOM 648 C CA . VAL A 1 78 ? -5.062 -9.297 -3.098 1 95 78 VAL A CA 1
ATOM 649 C C . VAL A 1 78 ? -5.883 -8.805 -1.909 1 95 78 VAL A C 1
ATOM 651 O O . VAL A 1 78 ? -6.832 -8.039 -2.078 1 95 78 VAL A O 1
ATOM 654 N N . GLY A 1 79 ? -5.539 -9.219 -0.776 1 96.88 79 GLY A N 1
ATOM 655 C CA . GLY A 1 79 ? -6.238 -8.789 0.427 1 96.88 79 GLY A CA 1
ATOM 656 C C . GLY A 1 79 ? -5.629 -7.559 1.068 1 96.88 79 GLY A C 1
ATOM 657 O O . GLY A 1 79 ? -6.348 -6.668 1.52 1 96.88 79 GLY A O 1
ATOM 658 N N . ASP A 1 80 ? -4.312 -7.574 1.137 1 97.94 80 ASP A N 1
ATOM 659 C CA . ASP A 1 80 ? -3.578 -6.488 1.782 1 97.94 80 ASP A CA 1
ATOM 660 C C . ASP A 1 80 ? -2.268 -6.203 1.053 1 97.94 80 ASP A C 1
ATOM 662 O O . ASP A 1 80 ? -1.638 -7.117 0.514 1 97.94 80 ASP A O 1
ATOM 666 N N . THR A 1 81 ? -1.884 -4.996 1.053 1 97.88 81 THR A N 1
ATOM 667 C CA . THR A 1 81 ? -0.582 -4.59 0.535 1 97.88 81 THR A CA 1
ATOM 668 C C . THR A 1 81 ? 0.062 -3.549 1.448 1 97.88 81 THR A C 1
ATOM 670 O O . THR A 1 81 ? -0.632 -2.723 2.043 1 97.88 81 THR A O 1
ATOM 673 N N . TRP A 1 82 ? 1.322 -3.688 1.572 1 98 82 TRP A N 1
ATOM 674 C CA . TRP A 1 82 ? 2.121 -2.783 2.393 1 98 82 TRP A CA 1
ATOM 675 C C . TRP A 1 82 ? 3.303 -2.23 1.604 1 98 82 TRP A C 1
ATOM 677 O O . TRP A 1 82 ? 4.066 -2.99 1.003 1 98 82 TRP A O 1
ATOM 687 N N . GLY A 1 83 ? 3.381 -0.906 1.558 1 97.75 83 GLY A N 1
ATOM 688 C CA . GLY A 1 83 ? 4.5 -0.244 0.906 1 97.75 83 GLY A CA 1
ATOM 689 C C . GLY A 1 83 ? 5.402 0.497 1.875 1 97.75 83 GLY A C 1
ATOM 690 O O . GLY A 1 83 ? 4.922 1.224 2.748 1 97.75 83 GLY A O 1
ATOM 691 N N . LYS A 1 84 ? 6.676 0.247 1.718 1 97.94 84 LYS A N 1
ATOM 692 C CA . LYS A 1 84 ? 7.711 0.989 2.428 1 97.94 84 LYS A CA 1
ATOM 693 C C . LYS A 1 84 ? 8.57 1.801 1.459 1 97.94 84 LYS A C 1
ATOM 695 O O . LYS A 1 84 ? 9.125 1.255 0.504 1 97.94 84 LYS A O 1
ATOM 700 N N . PHE A 1 85 ? 8.711 3.068 1.795 1 96.94 85 PHE A N 1
ATOM 701 C CA . PHE A 1 85 ? 9.422 3.965 0.891 1 96.94 85 PHE A CA 1
ATOM 702 C C . PHE A 1 85 ? 10.641 4.574 1.578 1 96.94 85 PHE A C 1
ATOM 704 O O . PHE A 1 85 ? 10.5 5.297 2.57 1 96.94 85 PHE A O 1
ATOM 711 N N . ARG A 1 86 ? 11.781 4.34 0.989 1 95.5 86 ARG A N 1
ATOM 712 C CA . ARG A 1 86 ? 13.023 4.754 1.638 1 95.5 86 ARG A CA 1
ATOM 713 C C . ARG A 1 86 ? 13.68 5.902 0.881 1 95.5 86 ARG A C 1
ATOM 715 O O . ARG A 1 86 ? 14.211 6.832 1.493 1 95.5 86 ARG A O 1
ATOM 722 N N . ARG A 1 87 ? 13.719 5.738 -0.367 1 93.19 87 ARG A N 1
ATOM 723 C CA . ARG A 1 87 ? 14.297 6.746 -1.244 1 93.19 87 ARG A CA 1
ATOM 724 C C . ARG A 1 87 ? 13.445 6.953 -2.488 1 93.19 87 ARG A C 1
ATOM 726 O O . ARG A 1 87 ? 12.695 6.059 -2.891 1 93.19 87 ARG A O 1
ATOM 733 N N . GLU A 1 88 ? 13.617 8.086 -3.072 1 91.19 88 GLU A N 1
ATOM 734 C CA . GLU A 1 88 ? 12.82 8.414 -4.254 1 91.19 88 GLU A CA 1
ATOM 735 C C . GLU A 1 88 ? 13.516 7.941 -5.531 1 91.19 88 GLU A C 1
ATOM 737 O O . GLU A 1 88 ? 14.742 7.949 -5.613 1 91.19 88 GLU A O 1
ATOM 742 N N . LEU A 1 89 ? 12.688 7.453 -6.383 1 92.81 89 LEU A N 1
ATOM 743 C CA . LEU A 1 89 ? 13.156 7.195 -7.742 1 92.81 89 LEU A CA 1
ATOM 744 C C . LEU A 1 89 ? 12.969 8.422 -8.625 1 92.81 89 LEU A C 1
ATOM 746 O O . LEU A 1 89 ? 11.898 9.047 -8.609 1 92.81 89 LEU A O 1
ATOM 750 N N . LYS A 1 90 ? 13.969 8.773 -9.328 1 91.44 90 LYS A N 1
ATOM 751 C CA . LYS A 1 90 ? 13.93 9.984 -10.133 1 91.44 90 LYS A CA 1
ATOM 752 C C . LYS A 1 90 ? 13.594 9.664 -11.586 1 91.44 90 LYS A C 1
ATOM 754 O O . LYS A 1 90 ? 13.672 8.508 -12.008 1 91.44 90 LYS A O 1
ATOM 759 N N . LEU A 1 91 ? 13.336 10.648 -12.289 1 89.62 91 LEU A N 1
ATOM 760 C CA . LEU A 1 91 ? 12.984 10.523 -13.703 1 89.62 91 LEU A CA 1
ATOM 761 C C . LEU A 1 91 ? 14.102 9.836 -14.484 1 89.62 91 LEU A C 1
ATOM 763 O O . LEU A 1 91 ? 15.281 10.18 -14.32 1 89.62 91 LEU A O 1
ATOM 767 N N . PHE A 1 92 ? 13.789 8.773 -15.188 1 91.06 92 PHE A N 1
ATOM 768 C CA . PHE A 1 92 ? 14.617 8.008 -16.109 1 91.06 92 PHE A CA 1
ATOM 769 C C . PHE A 1 92 ? 15.602 7.133 -15.344 1 91.06 92 PHE A C 1
ATOM 771 O O . PHE A 1 92 ? 16.516 6.559 -15.93 1 91.06 92 PHE A O 1
ATOM 778 N N . GLU A 1 93 ? 15.453 7.137 -14.109 1 93.81 93 GLU A N 1
ATOM 779 C CA . GLU A 1 93 ? 16.328 6.285 -13.297 1 93.81 93 GLU A CA 1
ATOM 780 C C . GLU A 1 93 ? 16.031 4.809 -13.539 1 93.81 93 GLU A C 1
ATOM 782 O O . GLU A 1 93 ? 14.867 4.402 -13.602 1 93.81 93 GLU A O 1
ATOM 787 N N . ALA A 1 94 ? 17.078 4.051 -13.82 1 95.12 94 ALA A N 1
ATOM 788 C CA . ALA A 1 94 ? 16.938 2.602 -13.945 1 95.12 94 ALA A CA 1
ATOM 789 C C . ALA A 1 94 ? 16.875 1.936 -12.57 1 95.12 94 ALA A C 1
ATOM 791 O O . ALA A 1 94 ? 17.594 2.336 -11.648 1 95.12 94 ALA A O 1
ATOM 792 N N . PHE A 1 95 ? 16.031 0.926 -12.469 1 96.19 95 PHE A N 1
ATOM 793 C CA . PHE A 1 95 ? 15.914 0.181 -11.227 1 96.19 95 PHE A CA 1
ATOM 794 C C . PHE A 1 95 ? 15.445 -1.245 -11.492 1 96.19 95 PHE A C 1
ATOM 796 O O . PHE A 1 95 ? 15.094 -1.587 -12.617 1 96.19 95 PHE A O 1
ATOM 803 N N . GLU A 1 96 ? 15.57 -2.061 -10.5 1 97.12 96 GLU A N 1
ATOM 804 C CA . GLU A 1 96 ? 15.117 -3.449 -10.555 1 97.12 96 GLU A CA 1
ATOM 805 C C . GLU A 1 96 ? 14.055 -3.729 -9.5 1 97.12 96 GLU A C 1
ATOM 807 O O . GLU A 1 96 ? 14.07 -3.137 -8.422 1 97.12 96 GLU A O 1
ATOM 812 N N . VAL A 1 97 ? 13.164 -4.535 -9.875 1 97.25 97 VAL A N 1
ATOM 813 C CA . VAL A 1 97 ? 12.219 -5.059 -8.891 1 97.25 97 VAL A CA 1
ATOM 814 C C . VAL A 1 97 ? 12.492 -6.543 -8.656 1 97.25 97 VAL A C 1
ATOM 816 O O . VAL A 1 97 ? 12.359 -7.359 -9.57 1 97.25 97 VAL A O 1
ATOM 819 N N . HIS A 1 98 ? 12.93 -6.84 -7.449 1 98.31 98 HIS A N 1
ATOM 820 C CA . HIS A 1 98 ? 13.164 -8.219 -7.023 1 98.31 98 HIS A CA 1
ATOM 821 C C . HIS A 1 98 ? 11.93 -8.797 -6.34 1 98.31 98 HIS A C 1
ATOM 823 O O . HIS A 1 98 ? 11.539 -8.344 -5.266 1 98.31 98 HIS A O 1
ATOM 829 N N . THR A 1 99 ? 11.344 -9.781 -6.984 1 97.69 99 THR A N 1
ATOM 830 C CA . THR A 1 99 ? 10.102 -10.359 -6.492 1 97.69 99 THR A CA 1
ATOM 831 C C . THR A 1 99 ? 10.336 -11.781 -5.984 1 97.69 99 THR A C 1
ATOM 833 O O . THR A 1 99 ? 10.961 -12.594 -6.668 1 97.69 99 THR A O 1
ATOM 836 N N . ARG A 1 100 ? 9.812 -12.086 -4.816 1 97.31 100 ARG A N 1
ATOM 837 C CA . ARG A 1 100 ? 9.93 -13.445 -4.289 1 97.31 100 ARG A CA 1
ATOM 838 C C . ARG A 1 100 ? 8.781 -13.766 -3.344 1 97.31 100 ARG A C 1
ATOM 840 O O . ARG A 1 100 ? 8.172 -12.867 -2.766 1 97.31 100 ARG A O 1
ATOM 847 N N . MET A 1 101 ? 8.555 -15.047 -3.215 1 95.69 101 MET A N 1
ATOM 848 C CA . MET A 1 101 ? 7.633 -15.562 -2.203 1 95.69 101 MET A CA 1
ATOM 849 C C . MET A 1 101 ? 8.297 -15.594 -0.83 1 95.69 101 MET A C 1
ATOM 851 O O . MET A 1 101 ? 9.383 -16.141 -0.675 1 95.69 101 MET A O 1
ATOM 855 N N . LEU A 1 102 ? 7.672 -14.945 0.173 1 96.88 102 LEU A N 1
ATOM 856 C CA . LEU A 1 102 ? 8.219 -14.961 1.527 1 96.88 102 LEU A CA 1
ATOM 857 C C . LEU A 1 102 ? 7.707 -16.172 2.301 1 96.88 102 LEU A C 1
ATOM 859 O O . LEU A 1 102 ? 8.398 -16.688 3.184 1 96.88 102 LEU A O 1
ATOM 863 N N . GLY A 1 103 ? 6.512 -16.562 2.01 1 95.81 103 GLY A N 1
ATOM 864 C CA . GLY A 1 103 ? 5.875 -17.703 2.674 1 95.81 103 GLY A CA 1
ATOM 865 C C . GLY A 1 103 ? 4.367 -17.719 2.504 1 95.81 103 GLY A C 1
ATOM 866 O O . GLY A 1 103 ? 3.818 -16.969 1.698 1 95.81 103 GLY A O 1
ATOM 867 N N . TRP A 1 104 ? 3.744 -18.672 3.168 1 95.62 104 TRP A N 1
ATOM 868 C CA . TRP A 1 104 ? 2.289 -18.797 3.143 1 95.62 104 TRP A CA 1
ATOM 869 C C . TRP A 1 104 ? 1.771 -19.422 4.434 1 95.62 104 TRP A C 1
ATOM 871 O O . TRP A 1 104 ? 2.518 -20.094 5.148 1 95.62 104 TRP A O 1
ATOM 881 N N . ASP A 1 105 ? 0.598 -19.062 4.758 1 94.25 105 ASP A N 1
ATOM 882 C CA . ASP A 1 105 ? -0.12 -19.734 5.832 1 94.25 105 ASP A CA 1
ATOM 883 C C . ASP A 1 105 ? -1.319 -20.516 5.293 1 94.25 105 ASP A C 1
ATOM 885 O O . ASP A 1 105 ? -1.279 -21.031 4.172 1 94.25 105 ASP A O 1
ATOM 889 N N . SER A 1 106 ? -2.277 -20.781 6.074 1 92.5 106 SER A N 1
ATOM 890 C CA . SER A 1 106 ? -3.383 -21.641 5.652 1 92.5 106 SER A CA 1
ATOM 891 C C . SER A 1 106 ? -4.234 -20.953 4.586 1 92.5 106 SER A C 1
ATOM 893 O O . SER A 1 106 ? -4.922 -21.625 3.812 1 92.5 106 SER A O 1
ATOM 895 N N . LYS A 1 107 ? -4.145 -19.641 4.527 1 93.75 107 LYS A N 1
ATOM 896 C CA . LYS A 1 107 ? -5.059 -18.906 3.65 1 93.75 107 LYS A CA 1
ATOM 897 C C . LYS A 1 107 ? -4.297 -18 2.695 1 93.75 107 LYS A C 1
ATOM 899 O O . LYS A 1 107 ? -4.637 -17.906 1.513 1 93.75 107 LYS A O 1
ATOM 904 N N . TRP A 1 108 ? -3.254 -17.453 3.203 1 96.25 108 TRP A N 1
ATOM 905 C CA . TRP A 1 108 ? -2.637 -16.344 2.479 1 96.25 108 TRP A CA 1
ATOM 906 C C . TRP A 1 108 ? -1.257 -16.75 1.958 1 96.25 108 TRP A C 1
ATOM 908 O O . TRP A 1 108 ? -0.499 -17.422 2.646 1 96.25 108 TRP A O 1
ATOM 918 N N . SER A 1 109 ? -0.932 -16.344 0.775 1 96 109 SER A N 1
ATOM 919 C CA . SER A 1 109 ? 0.444 -16.281 0.293 1 96 109 SER A CA 1
ATOM 920 C C . SER A 1 109 ? 1.022 -14.875 0.453 1 96 109 SER A C 1
ATOM 922 O O . SER A 1 109 ? 0.34 -13.883 0.191 1 96 109 SER A O 1
ATOM 924 N N . LEU A 1 110 ? 2.258 -14.789 0.92 1 97.62 110 LEU A N 1
ATOM 925 C CA . LEU A 1 110 ? 2.898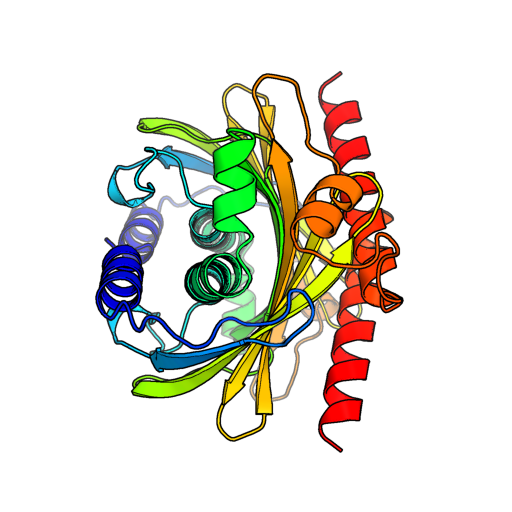 -13.508 1.186 1 97.62 110 LEU A CA 1
ATOM 926 C C . LEU A 1 110 ? 4.113 -13.312 0.286 1 97.62 110 LEU A C 1
ATOM 928 O O . LEU A 1 110 ? 5.008 -14.156 0.246 1 97.62 110 LEU A O 1
ATOM 932 N N . MET A 1 111 ? 4.156 -12.188 -0.41 1 97.5 111 MET A N 1
ATOM 933 C CA . MET A 1 111 ? 5.211 -11.906 -1.382 1 97.5 111 MET A CA 1
ATOM 934 C C . MET A 1 111 ? 5.875 -10.562 -1.094 1 97.5 111 MET A C 1
ATOM 936 O O . MET A 1 111 ? 5.258 -9.68 -0.496 1 97.5 111 MET A O 1
ATOM 940 N N . GLU A 1 112 ? 7.105 -10.477 -1.54 1 98.44 112 GLU A N 1
ATOM 941 C CA . GLU A 1 112 ? 7.875 -9.242 -1.412 1 98.44 112 GLU A CA 1
ATOM 942 C C . GLU A 1 112 ? 8.375 -8.758 -2.771 1 98.44 112 GLU A C 1
ATOM 944 O O . GLU A 1 112 ? 8.828 -9.562 -3.59 1 98.44 112 GLU A O 1
ATOM 949 N N . HIS A 1 113 ? 8.266 -7.496 -3.023 1 98.5 113 HIS A N 1
ATOM 950 C CA . HIS A 1 113 ? 8.844 -6.789 -4.164 1 98.5 113 HIS A CA 1
ATOM 951 C C . HIS A 1 113 ? 9.805 -5.699 -3.709 1 98.5 113 HIS A C 1
ATOM 953 O O . HIS A 1 113 ? 9.383 -4.656 -3.209 1 98.5 113 HIS A O 1
ATOM 959 N N . ARG A 1 114 ? 11.07 -5.965 -3.887 1 98.44 114 ARG A N 1
ATOM 960 C CA . ARG A 1 114 ? 12.086 -4.98 -3.512 1 98.44 114 ARG A CA 1
ATOM 961 C C . ARG A 1 114 ? 12.508 -4.145 -4.715 1 98.44 114 ARG A C 1
ATOM 963 O O . ARG A 1 114 ? 12.945 -4.691 -5.73 1 98.44 114 ARG A O 1
ATOM 970 N N . PHE A 1 115 ? 12.328 -2.891 -4.57 1 98.25 115 PHE A N 1
ATOM 971 C CA . PHE A 1 115 ? 12.836 -1.951 -5.566 1 98.25 115 PHE A CA 1
ATOM 972 C C . PHE A 1 115 ? 14.289 -1.599 -5.289 1 98.25 115 PHE A C 1
ATOM 974 O O . PHE A 1 115 ? 14.617 -1.068 -4.223 1 98.25 115 PHE A O 1
ATOM 981 N N . VAL A 1 116 ? 15.109 -1.88 -6.25 1 98.12 116 VAL A N 1
ATOM 982 C CA . VAL A 1 116 ? 16.547 -1.699 -6.07 1 98.12 116 VAL A CA 1
ATOM 983 C C . VAL A 1 116 ? 17.078 -0.734 -7.125 1 98.12 116 VAL A C 1
ATOM 985 O O . VAL A 1 116 ? 16.859 -0.927 -8.32 1 98.12 116 VAL A O 1
ATOM 988 N N . SER A 1 117 ? 17.719 0.281 -6.707 1 97.12 117 SER A N 1
ATOM 989 C CA . SER A 1 117 ? 18.406 1.244 -7.562 1 97.12 117 SER A CA 1
ATOM 990 C C . SER A 1 117 ? 19.828 1.501 -7.078 1 97.12 117 SER A C 1
ATOM 992 O O . SER A 1 117 ? 20.047 1.78 -5.898 1 97.12 117 SER A O 1
ATOM 994 N N . ARG A 1 118 ? 20.781 1.305 -8.031 1 94.81 118 ARG A N 1
ATOM 995 C CA . ARG A 1 118 ? 22.188 1.529 -7.738 1 94.81 118 ARG A CA 1
ATOM 996 C C . ARG A 1 118 ? 22.641 0.708 -6.535 1 94.81 118 ARG A C 1
ATOM 998 O O . ARG A 1 118 ? 23.297 1.23 -5.629 1 94.81 118 ARG A O 1
ATOM 1005 N N . GLY A 1 119 ? 22.047 -0.465 -6.453 1 93.44 119 GLY A N 1
ATOM 1006 C CA . GLY A 1 119 ? 22.484 -1.427 -5.457 1 93.44 119 GLY A CA 1
ATOM 1007 C C . GLY A 1 119 ? 21.828 -1.239 -4.105 1 93.44 119 GLY A C 1
ATOM 1008 O O . GLY A 1 119 ? 22.141 -1.942 -3.146 1 93.44 119 GLY A O 1
ATOM 1009 N N . ARG A 1 120 ? 20.938 -0.36 -4.02 1 95.19 120 ARG A N 1
ATOM 1010 C CA . ARG A 1 120 ? 20.25 -0.09 -2.754 1 95.19 120 ARG A CA 1
ATOM 1011 C C . ARG A 1 120 ? 18.75 -0.299 -2.881 1 95.19 120 ARG A C 1
ATOM 1013 O O . ARG A 1 120 ? 18.156 0.022 -3.914 1 95.19 120 ARG A O 1
ATOM 1020 N N . VAL A 1 121 ? 18.203 -0.834 -1.767 1 97.75 121 VAL A N 1
ATOM 1021 C CA . VAL A 1 121 ? 16.75 -0.96 -1.725 1 97.75 121 VAL A CA 1
ATOM 1022 C C . VAL A 1 121 ? 16.109 0.409 -1.483 1 97.75 121 VAL A C 1
ATOM 1024 O O . VAL A 1 121 ? 16.328 1.026 -0.438 1 97.75 121 VAL A O 1
ATOM 1027 N N . VAL A 1 122 ? 15.328 0.866 -2.4 1 97.06 122 VAL A N 1
ATOM 1028 C CA . VAL A 1 122 ? 14.766 2.207 -2.293 1 97.06 122 VAL A CA 1
ATOM 1029 C C . VAL A 1 122 ? 13.297 2.117 -1.881 1 97.06 122 VAL A C 1
ATOM 1031 O O . VAL A 1 122 ? 12.695 3.119 -1.494 1 97.06 122 VAL A O 1
ATOM 1034 N N . GLY A 1 123 ? 12.727 0.92 -1.937 1 97.62 123 GLY A N 1
ATOM 1035 C CA . GLY A 1 123 ? 11.352 0.659 -1.532 1 97.62 123 GLY A CA 1
ATOM 1036 C C . GLY A 1 123 ? 11.016 -0.819 -1.489 1 97.62 123 GLY A C 1
ATOM 1037 O O . GLY A 1 123 ? 11.688 -1.635 -2.123 1 97.62 123 GLY A O 1
ATOM 1038 N N . VAL A 1 124 ? 10.039 -1.127 -0.729 1 98.56 124 VAL A N 1
ATOM 1039 C CA . VAL A 1 124 ? 9.57 -2.504 -0.62 1 98.56 124 VAL A CA 1
ATOM 1040 C C . VAL A 1 124 ? 8.039 -2.531 -0.668 1 98.56 124 VAL A C 1
ATOM 1042 O O . VAL A 1 124 ? 7.379 -1.709 -0.033 1 98.56 124 VAL A O 1
ATOM 1045 N N . VAL A 1 125 ? 7.52 -3.367 -1.434 1 98.31 125 VAL A N 1
ATOM 1046 C CA . VAL A 1 125 ? 6.086 -3.656 -1.427 1 98.31 125 VAL A CA 1
ATOM 1047 C C . VAL A 1 125 ? 5.855 -5.109 -1.022 1 98.31 125 VAL A C 1
ATOM 1049 O O . VAL A 1 125 ? 6.398 -6.027 -1.641 1 98.31 125 VAL A O 1
ATOM 1052 N N . VAL A 1 126 ? 5.117 -5.262 0.009 1 98.38 126 VAL A N 1
ATOM 1053 C CA . VAL A 1 126 ? 4.711 -6.586 0.47 1 98.38 126 VAL A CA 1
ATOM 1054 C C . VAL A 1 126 ? 3.209 -6.77 0.253 1 98.38 126 VAL A C 1
ATOM 1056 O O . VAL A 1 126 ? 2.434 -5.824 0.399 1 98.38 126 VAL A O 1
ATOM 1059 N N . MET A 1 127 ? 2.824 -7.941 -0.063 1 97.31 127 MET A N 1
ATOM 1060 C CA . MET A 1 127 ? 1.398 -8.18 -0.26 1 97.31 127 MET A CA 1
ATOM 1061 C C . MET A 1 127 ? 1.008 -9.57 0.249 1 97.31 127 MET A C 1
ATOM 1063 O O . MET A 1 127 ? 1.849 -10.461 0.33 1 97.31 127 MET A O 1
ATOM 1067 N N . ARG A 1 128 ? -0.12 -9.688 0.677 1 97.25 128 ARG A N 1
ATOM 1068 C CA . ARG A 1 128 ? -0.708 -11 0.893 1 97.25 128 ARG A CA 1
ATOM 1069 C C . ARG A 1 128 ? -1.945 -11.203 0.024 1 97.25 128 ARG A C 1
ATOM 1071 O O . ARG A 1 128 ? -2.785 -10.305 -0.081 1 97.25 128 ARG A O 1
ATOM 1078 N N . GLY A 1 129 ? -1.921 -12.258 -0.628 1 95.69 129 GLY A N 1
ATOM 1079 C CA . GLY A 1 129 ? -2.988 -12.609 -1.549 1 95.69 129 GLY A CA 1
ATOM 1080 C C . GLY A 1 129 ? -3.361 -14.078 -1.489 1 95.69 129 GLY A C 1
ATOM 1081 O O . GLY A 1 129 ? -2.686 -14.875 -0.829 1 95.69 129 GLY A O 1
ATOM 1082 N N . LEU A 1 130 ? -4.512 -14.375 -2.082 1 94.12 130 LEU A N 1
ATOM 1083 C CA . LEU A 1 130 ? -4.988 -15.75 -2.156 1 94.12 130 LEU A CA 1
ATOM 1084 C C . LEU A 1 130 ? -5.609 -16.031 -3.52 1 94.12 130 LEU A C 1
ATOM 1086 O O . LEU A 1 130 ? -5.805 -15.125 -4.324 1 94.12 130 LEU A O 1
ATOM 1090 N N . PHE A 1 131 ? -5.797 -17.297 -3.826 1 91.75 131 PHE A N 1
ATOM 1091 C CA . PHE A 1 131 ? -6.5 -17.734 -5.023 1 91.75 131 PHE A CA 1
ATOM 1092 C C . PHE A 1 131 ? -7.898 -18.234 -4.68 1 91.75 131 PHE A C 1
ATOM 1094 O O . PHE A 1 131 ? -8.07 -19.031 -3.75 1 91.75 131 PHE A O 1
ATOM 1101 N N . ARG A 1 132 ? -8.789 -17.719 -5.414 1 93.06 132 ARG A N 1
ATOM 1102 C CA . ARG A 1 132 ? -10.18 -18.094 -5.18 1 93.06 132 ARG A CA 1
ATOM 1103 C C . ARG A 1 132 ? -10.82 -18.656 -6.445 1 93.06 132 ARG A C 1
ATOM 1105 O O . ARG A 1 132 ? -10.648 -18.109 -7.531 1 93.06 132 ARG A O 1
ATOM 1112 N N . SER A 1 133 ? -11.469 -19.75 -6.246 1 91.94 133 SER A N 1
ATOM 1113 C CA . SER A 1 133 ? -12.258 -20.344 -7.312 1 91.94 133 SER A CA 1
ATOM 1114 C C . SER A 1 133 ? -13.742 -20.375 -6.953 1 91.94 133 SER A C 1
ATOM 1116 O O . SER A 1 133 ? -14.133 -19.906 -5.887 1 91.94 133 SER A O 1
ATOM 1118 N N . ALA A 1 134 ? -14.531 -20.859 -7.867 1 91.56 134 ALA A N 1
ATOM 1119 C CA . ALA A 1 134 ? -15.961 -21.016 -7.617 1 91.56 134 ALA A CA 1
ATOM 1120 C C . ALA A 1 134 ? -16.219 -21.938 -6.426 1 91.56 134 ALA A C 1
ATOM 1122 O O . ALA A 1 134 ? -17.234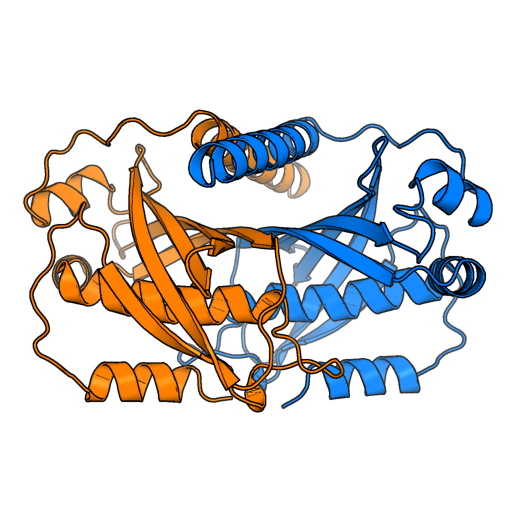 -21.828 -5.75 1 91.56 134 ALA A O 1
ATOM 1123 N N . LYS A 1 135 ? -15.32 -22.766 -6.18 1 90.31 135 LYS A N 1
ATOM 1124 C CA . LYS A 1 135 ? -15.453 -23.75 -5.105 1 90.31 135 LYS A CA 1
ATOM 1125 C C . LYS A 1 135 ? -14.945 -23.188 -3.781 1 90.31 135 LYS A C 1
ATOM 1127 O O . LYS A 1 135 ? -15.055 -23.828 -2.74 1 90.31 135 LYS A O 1
ATOM 1132 N N . GLY A 1 136 ? -14.352 -22 -3.838 1 90.88 136 GLY A N 1
ATOM 1133 C CA . GLY A 1 136 ? -13.828 -21.391 -2.629 1 90.88 136 GLY A CA 1
ATOM 1134 C C . GLY A 1 136 ? -12.367 -20.984 -2.748 1 90.88 136 GLY A C 1
ATOM 1135 O O . GLY A 1 136 ? -11.836 -20.875 -3.855 1 90.88 136 GLY A O 1
ATOM 1136 N N . THR A 1 137 ? -11.789 -20.719 -1.578 1 91.06 137 THR A N 1
ATOM 1137 C CA . THR A 1 137 ? -10.391 -20.312 -1.555 1 91.06 137 THR A CA 1
ATOM 1138 C C . THR A 1 137 ? -9.477 -21.516 -1.742 1 91.06 137 THR A C 1
ATOM 1140 O O . THR A 1 137 ? -9.672 -22.562 -1.104 1 91.06 137 THR A O 1
ATOM 1143 N N . LEU A 1 138 ? -8.609 -21.469 -2.684 1 89.94 138 LEU A N 1
ATOM 1144 C CA . LEU A 1 138 ? -7.59 -22.5 -2.859 1 89.94 138 LEU A CA 1
ATOM 1145 C C . LEU A 1 138 ? -6.488 -22.359 -1.817 1 89.94 138 LEU A C 1
ATOM 1147 O O . LEU A 1 138 ? -5.77 -21.359 -1.802 1 89.94 138 LEU A O 1
ATOM 1151 N N . PRO A 1 139 ? -6.273 -23.344 -1.041 1 90.38 139 PRO A N 1
ATOM 1152 C CA . PRO A 1 139 ? -5.203 -23.234 -0.049 1 90.38 139 PRO A CA 1
ATOM 1153 C C . PRO A 1 139 ? -3.818 -23.125 -0.685 1 90.38 139 PRO A C 1
ATOM 1155 O O . PRO A 1 139 ? -3.512 -23.844 -1.634 1 90.38 139 PRO A O 1
ATOM 1158 N N . PRO A 1 140 ? -2.965 -22.25 -0.171 1 90.5 140 PRO A N 1
ATOM 1159 C CA . PRO A 1 140 ? -1.626 -22.062 -0.736 1 90.5 140 PRO A CA 1
ATOM 1160 C C . PRO A 1 140 ? -0.817 -23.359 -0.774 1 90.5 140 PRO A C 1
ATOM 1162 O O . PRO A 1 140 ? -0.062 -23.594 -1.722 1 90.5 140 PRO A O 1
ATOM 1165 N N . ALA A 1 141 ? -1.019 -24.188 0.206 1 86.25 141 ALA A N 1
ATOM 1166 C CA . ALA A 1 141 ? -0.273 -25.438 0.257 1 86.25 141 ALA A CA 1
ATOM 1167 C C . ALA A 1 141 ? -0.573 -26.312 -0.962 1 86.25 141 ALA A C 1
ATOM 1169 O O . ALA A 1 141 ? 0.334 -26.906 -1.545 1 86.25 141 ALA A O 1
ATOM 1170 N N . GLU A 1 142 ? -1.812 -26.359 -1.296 1 83.81 142 GLU A N 1
ATOM 1171 C CA . GLU A 1 142 ? -2.203 -27.109 -2.48 1 83.81 142 GLU A CA 1
ATOM 1172 C C . GLU A 1 142 ? -1.656 -26.469 -3.752 1 83.81 142 GLU A C 1
ATOM 1174 O O . GLU A 1 142 ? -1.186 -27.172 -4.652 1 83.81 142 GLU A O 1
ATOM 1179 N N . PHE A 1 143 ? -1.688 -25.188 -3.709 1 84.38 143 PHE A N 1
ATOM 1180 C CA . PHE A 1 143 ? -1.205 -24.406 -4.844 1 84.38 143 PHE A CA 1
ATOM 1181 C C . PHE A 1 143 ? 0.289 -24.625 -5.051 1 84.38 143 PHE A C 1
ATOM 1183 O O . PHE A 1 143 ? 0.731 -24.922 -6.164 1 84.38 143 PHE A O 1
ATOM 1190 N N . VAL A 1 144 ? 1.039 -24.609 -3.965 1 87.06 144 VAL A N 1
ATOM 1191 C CA . VAL A 1 144 ? 2.492 -24.719 -4.043 1 87.06 144 VAL A CA 1
ATOM 1192 C C . VAL A 1 144 ? 2.891 -26.156 -4.395 1 87.06 144 VAL A C 1
ATOM 1194 O O . VAL A 1 144 ? 3.889 -26.375 -5.082 1 87.06 144 VAL A O 1
ATOM 1197 N N . ARG A 1 145 ? 2.107 -27.094 -3.936 1 87 145 ARG A N 1
ATOM 1198 C CA . ARG A 1 145 ? 2.355 -28.484 -4.289 1 87 145 ARG A CA 1
ATOM 1199 C C . ARG A 1 145 ? 2.299 -28.688 -5.801 1 87 145 ARG A C 1
ATOM 1201 O O . ARG A 1 145 ? 3.129 -29.391 -6.371 1 87 145 ARG A O 1
ATOM 1208 N N . GLU A 1 146 ? 1.43 -28.031 -6.34 1 87 146 GLU A N 1
ATOM 1209 C CA . GLU A 1 146 ? 1.268 -28.172 -7.785 1 87 146 GLU A CA 1
ATOM 1210 C C . GLU A 1 146 ? 2.4 -27.469 -8.531 1 87 146 GLU A C 1
ATOM 1212 O O . GLU A 1 146 ? 2.646 -27.75 -9.711 1 87 146 GLU A O 1
ATOM 1217 N N . LEU A 1 147 ? 3.043 -26.562 -7.879 1 85.81 147 LEU A N 1
ATOM 1218 C CA . LEU A 1 147 ? 4.211 -25.906 -8.453 1 85.81 147 LEU A CA 1
ATOM 1219 C C . LEU A 1 147 ? 5.465 -26.75 -8.25 1 85.81 147 LEU A C 1
ATOM 1221 O O . LEU A 1 147 ? 6.551 -26.375 -8.695 1 85.81 147 LEU A O 1
ATOM 1225 N N . GLY A 1 148 ? 5.262 -27.859 -7.492 1 84.81 148 GLY A N 1
ATOM 1226 C CA . GLY A 1 148 ? 6.391 -28.734 -7.246 1 84.81 148 GLY A CA 1
ATOM 1227 C C . GLY A 1 148 ? 7.195 -28.344 -6.02 1 84.81 148 GLY A C 1
ATOM 1228 O O . GLY A 1 148 ? 8.359 -28.734 -5.891 1 84.81 148 GLY A O 1
ATOM 1229 N N . LEU A 1 149 ? 6.625 -27.547 -5.266 1 83.75 149 LEU A N 1
ATOM 1230 C CA . LEU A 1 149 ? 7.301 -27.094 -4.055 1 83.75 149 LEU A CA 1
ATOM 1231 C C . LEU A 1 149 ? 6.848 -27.906 -2.846 1 83.75 149 LEU A C 1
ATOM 1233 O O . LEU A 1 149 ? 5.836 -28.609 -2.908 1 83.75 149 LEU A O 1
ATOM 1237 N N . VAL A 1 150 ? 7.711 -27.797 -1.814 1 83.94 150 VAL A N 1
ATOM 1238 C CA . VAL A 1 150 ? 7.312 -28.406 -0.545 1 83.94 150 VAL A CA 1
ATOM 1239 C C . VAL A 1 150 ? 6.16 -27.609 0.062 1 83.94 150 VAL A C 1
ATOM 1241 O O . VAL A 1 150 ? 6.105 -26.375 -0.069 1 83.94 150 VAL A O 1
ATOM 1244 N N . GLU A 1 151 ? 5.332 -28.312 0.741 1 85.62 151 GLU A N 1
ATOM 1245 C CA . GLU A 1 151 ? 4.125 -27.703 1.286 1 85.62 151 GLU A CA 1
ATOM 1246 C C . GLU A 1 151 ? 4.449 -26.828 2.492 1 85.62 151 GLU A C 1
ATOM 1248 O O . GLU A 1 151 ? 3.674 -25.938 2.846 1 85.62 151 GLU A O 1
ATOM 1253 N N . GLU A 1 152 ? 5.559 -27.078 2.955 1 88.62 152 GLU A N 1
ATOM 1254 C CA . GLU A 1 152 ? 5.938 -26.281 4.125 1 88.62 152 GLU A CA 1
ATOM 1255 C C . GLU A 1 152 ? 6.441 -24.906 3.725 1 88.62 152 GLU A C 1
ATOM 1257 O O . GLU A 1 152 ? 7.332 -24.781 2.877 1 88.62 152 GLU A O 1
ATOM 1262 N N . SER A 1 153 ? 5.855 -23.891 4.297 1 93.25 153 SER A N 1
ATOM 1263 C CA . SER A 1 153 ? 6.25 -22.516 4.02 1 93.25 153 SER A CA 1
ATOM 1264 C C . SER A 1 153 ? 7.656 -22.234 4.531 1 93.25 153 SER A C 1
ATOM 1266 O O . SER A 1 153 ? 8.055 -22.719 5.59 1 93.25 153 SER A O 1
ATOM 1268 N N . PRO A 1 154 ? 8.43 -21.484 3.818 1 92.62 154 PRO A N 1
ATOM 1269 C CA . PRO A 1 154 ? 9.672 -20.969 4.406 1 92.62 154 PRO A CA 1
ATOM 1270 C C . PRO A 1 154 ? 9.445 -20.203 5.703 1 92.62 154 PRO A C 1
ATOM 1272 O O . PRO A 1 154 ? 8.328 -19.734 5.953 1 92.62 154 PRO A O 1
ATOM 1275 N N . ALA A 1 155 ? 10.508 -20.156 6.508 1 93.81 155 ALA A N 1
ATOM 1276 C CA . ALA A 1 155 ? 10.422 -19.359 7.727 1 93.81 155 ALA A CA 1
ATOM 1277 C C . ALA A 1 155 ? 10.172 -17.891 7.395 1 93.81 155 ALA A C 1
ATOM 1279 O O . ALA A 1 155 ? 10.93 -17.281 6.633 1 93.81 155 ALA A O 1
ATOM 1280 N N . MET A 1 156 ? 9.125 -17.391 7.922 1 94.38 156 MET A N 1
ATOM 1281 C CA . MET A 1 156 ? 8.781 -15.992 7.684 1 94.38 156 MET A CA 1
ATOM 1282 C C . MET A 1 156 ? 9.398 -15.086 8.75 1 94.38 156 MET A C 1
ATOM 1284 O O . MET A 1 156 ? 9.391 -15.422 9.93 1 94.38 156 MET A O 1
ATOM 1288 N N . PRO A 1 157 ? 9.961 -13.969 8.312 1 93.38 157 PRO A N 1
ATOM 1289 C CA . PRO A 1 157 ? 10.484 -13.047 9.328 1 93.38 157 PRO A CA 1
ATOM 1290 C C . PRO A 1 157 ? 9.406 -12.539 10.281 1 93.38 157 PRO A C 1
ATOM 1292 O O . PRO A 1 157 ? 8.227 -12.508 9.922 1 93.38 157 PRO A O 1
ATOM 1295 N N . GLN A 1 158 ? 9.812 -12.156 11.445 1 91.62 158 GLN A N 1
ATOM 1296 C CA . GLN A 1 158 ? 8.891 -11.781 12.508 1 91.62 158 GLN A CA 1
ATOM 1297 C C . GLN A 1 158 ? 8.016 -10.602 12.086 1 91.62 158 GLN A C 1
ATOM 1299 O O . GLN A 1 158 ? 6.812 -10.578 12.375 1 91.62 158 GLN A O 1
ATOM 1304 N N . TRP A 1 159 ? 8.586 -9.641 11.398 1 93 159 TRP A N 1
ATOM 1305 C CA . TRP A 1 159 ? 7.816 -8.469 10.992 1 93 159 TRP A CA 1
ATOM 1306 C C . TRP A 1 159 ? 6.68 -8.859 10.055 1 93 159 TRP A C 1
ATOM 1308 O O . TRP A 1 159 ? 5.613 -8.242 10.07 1 93 159 TRP A O 1
ATOM 1318 N N . LEU A 1 160 ? 6.879 -9.867 9.297 1 95.12 160 LEU A N 1
ATOM 1319 C CA . LEU A 1 160 ? 5.859 -10.359 8.375 1 95.12 160 LEU A CA 1
ATOM 1320 C C . LEU A 1 160 ? 4.719 -11.023 9.125 1 95.12 160 LEU A C 1
ATOM 1322 O O . LEU A 1 160 ? 3.545 -10.789 8.828 1 95.12 160 LEU A O 1
ATOM 1326 N N . LYS A 1 161 ? 5.062 -11.859 10.07 1 94 161 LYS A N 1
ATOM 1327 C CA . LYS A 1 161 ? 4.051 -12.516 10.891 1 94 161 LYS A CA 1
ATOM 1328 C C . LYS A 1 161 ? 3.219 -11.5 11.664 1 94 161 LYS A C 1
ATOM 1330 O O . LYS A 1 161 ? 1.995 -11.625 11.75 1 94 161 LYS A O 1
ATOM 1335 N N . ASP A 1 162 ? 3.902 -10.531 12.18 1 93 162 ASP A N 1
ATOM 1336 C CA . ASP A 1 162 ? 3.219 -9.477 12.922 1 93 162 ASP A CA 1
ATOM 1337 C C . ASP A 1 162 ? 2.268 -8.695 12.016 1 93 162 ASP A C 1
ATOM 1339 O O . ASP A 1 162 ? 1.146 -8.375 12.414 1 93 162 ASP A O 1
ATOM 1343 N N . TRP A 1 163 ? 2.734 -8.398 10.836 1 93.88 163 TRP A N 1
ATOM 1344 C CA . TRP A 1 163 ? 1.884 -7.672 9.898 1 93.88 163 TRP A CA 1
ATOM 1345 C C . TRP A 1 163 ? 0.672 -8.508 9.508 1 93.88 163 TRP A C 1
ATOM 1347 O O . TRP A 1 163 ? -0.447 -8 9.438 1 93.88 163 TRP A O 1
ATOM 1357 N N . ALA A 1 164 ? 0.874 -9.758 9.242 1 95.19 164 ALA A N 1
ATOM 1358 C CA . ALA A 1 164 ? -0.236 -10.648 8.914 1 95.19 164 ALA A CA 1
ATOM 1359 C C . ALA A 1 164 ? -1.278 -10.664 10.023 1 95.19 164 ALA A C 1
ATOM 1361 O O . ALA A 1 164 ? -2.48 -10.602 9.758 1 95.19 164 ALA A O 1
ATOM 1362 N N . GLN A 1 165 ? -0.763 -10.711 11.195 1 94.31 165 GLN A N 1
ATOM 1363 C CA . GLN A 1 165 ? -1.671 -10.688 12.336 1 94.31 165 GLN A CA 1
ATOM 1364 C C . GLN A 1 165 ? -2.434 -9.367 12.406 1 94.31 165 GLN A C 1
ATOM 1366 O O . GLN A 1 165 ? -3.625 -9.344 12.719 1 94.31 165 GLN A O 1
ATOM 1371 N N . SER A 1 166 ? -1.707 -8.273 12.195 1 95.19 166 SER A N 1
ATOM 1372 C CA . SER A 1 166 ? -2.355 -6.965 12.172 1 95.19 166 SER A CA 1
ATOM 1373 C C . SER A 1 166 ? -3.465 -6.91 11.133 1 95.19 166 SER A C 1
ATOM 1375 O O . SER A 1 166 ? -4.52 -6.316 11.367 1 95.19 166 SER A O 1
ATOM 1377 N N . CYS A 1 167 ? -3.248 -7.523 9.984 1 96.25 167 CYS A N 1
ATOM 1378 C CA . CYS A 1 167 ? -4.258 -7.582 8.93 1 96.25 167 CYS A CA 1
ATOM 1379 C C . CYS A 1 167 ? -5.516 -8.289 9.422 1 96.25 167 CYS A C 1
ATOM 1381 O O . CYS A 1 167 ? -6.629 -7.812 9.195 1 96.25 167 CYS A O 1
ATOM 1383 N N . ASP A 1 168 ? -5.293 -9.367 10.086 1 95.75 168 ASP A N 1
ATOM 1384 C CA . ASP A 1 168 ? -6.422 -10.125 10.617 1 95.75 168 ASP A CA 1
ATOM 1385 C C . ASP A 1 168 ? -7.168 -9.328 11.68 1 95.75 168 ASP A C 1
ATOM 1387 O O . ASP A 1 168 ? -8.398 -9.328 11.711 1 95.75 168 ASP A O 1
ATOM 1391 N N . ASP A 1 169 ? -6.406 -8.688 12.531 1 95 169 ASP A N 1
ATOM 1392 C CA . ASP A 1 169 ? -7.008 -7.891 13.594 1 95 169 ASP A CA 1
ATOM 1393 C C . ASP A 1 169 ? -7.84 -6.746 13.023 1 95 169 ASP A C 1
ATOM 1395 O O . ASP A 1 169 ? -8.938 -6.469 13.508 1 95 169 ASP A O 1
ATOM 1399 N N . MET A 1 170 ? -7.34 -6.074 12.023 1 94.44 170 MET A N 1
ATOM 1400 C CA . MET A 1 170 ? -8.102 -5.004 11.391 1 94.44 170 MET A CA 1
ATOM 1401 C C . MET A 1 170 ? -9.383 -5.543 10.758 1 94.44 170 MET A C 1
ATOM 1403 O O . MET A 1 170 ? -10.445 -4.926 10.875 1 94.44 170 MET A O 1
ATOM 1407 N N . SER A 1 171 ? -9.258 -6.676 10.078 1 94.44 171 SER A N 1
ATOM 1408 C CA . SER A 1 171 ? -10.43 -7.312 9.492 1 94.44 171 SER A CA 1
ATOM 1409 C C . SER A 1 171 ? -11.484 -7.621 10.547 1 94.44 171 SER A C 1
ATOM 1411 O O . SER A 1 171 ? -12.68 -7.406 10.328 1 94.44 171 SER A O 1
ATOM 1413 N N . GLY A 1 172 ? -10.977 -8.18 11.648 1 93.12 172 GLY A N 1
ATOM 1414 C CA . GLY A 1 172 ? -11.891 -8.461 12.742 1 93.12 172 GLY A CA 1
ATOM 1415 C C . GLY A 1 172 ? -12.602 -7.223 13.258 1 93.12 172 GLY A C 1
ATOM 1416 O O . GLY A 1 172 ? -13.805 -7.258 13.523 1 93.12 172 GLY A O 1
ATOM 1417 N N . GLN A 1 173 ? -11.906 -6.16 13.383 1 92.56 173 GLN A N 1
ATOM 1418 C CA . GLN A 1 173 ? -12.484 -4.906 13.852 1 92.56 173 GLN A CA 1
ATOM 1419 C C . GLN A 1 173 ? -13.523 -4.387 12.859 1 92.56 173 GLN A C 1
ATOM 1421 O O . GLN A 1 173 ? -14.602 -3.936 13.258 1 92.56 173 GLN A O 1
ATOM 1426 N N . LEU A 1 174 ? -13.25 -4.41 11.586 1 93.31 174 LEU A N 1
ATOM 1427 C CA . LEU A 1 174 ? -14.156 -3.914 10.555 1 93.31 174 LEU A CA 1
ATOM 1428 C C . LEU A 1 174 ? -15.445 -4.734 10.531 1 93.31 174 LEU A C 1
ATOM 1430 O O . LEU A 1 174 ? -16.531 -4.18 10.375 1 93.31 174 LEU A O 1
ATOM 1434 N N . ARG A 1 175 ? -15.32 -6.047 10.727 1 92.44 175 ARG A N 1
ATOM 1435 C CA . ARG A 1 175 ? -16.484 -6.918 10.758 1 92.44 175 ARG A CA 1
ATOM 1436 C C . ARG A 1 175 ? -17.375 -6.609 11.961 1 92.44 175 ARG A C 1
ATOM 1438 O O . ARG A 1 175 ? -18.609 -6.633 11.859 1 92.44 175 ARG A O 1
ATOM 1445 N N . ALA A 1 176 ? -16.688 -6.289 13.078 1 91.94 176 ALA A N 1
ATOM 1446 C CA . ALA A 1 176 ? -17.422 -5.965 14.305 1 91.94 176 ALA A CA 1
ATOM 1447 C C . ALA A 1 176 ? -18.203 -4.66 14.156 1 91.94 176 ALA A C 1
ATOM 1449 O O . ALA A 1 176 ? -19.266 -4.488 14.758 1 91.94 176 ALA A O 1
ATOM 1450 N N . GLU A 1 177 ? -17.703 -3.742 13.344 1 90.25 177 GLU A N 1
ATOM 1451 C CA . GLU A 1 177 ? -18.344 -2.447 13.141 1 90.25 177 GLU A CA 1
ATOM 1452 C C . GLU A 1 177 ? -19.547 -2.57 12.211 1 90.25 177 GLU A C 1
ATOM 1454 O O . GLU A 1 177 ? -20.406 -1.689 12.18 1 90.25 177 GLU A O 1
ATOM 1459 N N . GLU A 1 178 ? -19.547 -3.5 11.336 1 86.44 178 GLU A N 1
ATOM 1460 C CA . GLU A 1 178 ? -20.656 -3.717 10.406 1 86.44 178 GLU A CA 1
ATOM 1461 C C . GLU A 1 178 ? -21.859 -4.312 11.125 1 86.44 178 GLU A C 1
ATOM 1463 O O . GLU A 1 178 ? -22.984 -4.219 10.633 1 86.44 178 GLU A O 1
ATOM 1468 N N . HIS A 1 179 ? -21.75 -4.988 12.195 1 73.88 179 HIS A N 1
ATOM 1469 C CA . HIS A 1 179 ? -22.859 -5.562 12.938 1 73.88 179 HIS A CA 1
ATOM 1470 C C . HIS A 1 179 ? -23.203 -4.734 14.172 1 73.88 179 HIS A C 1
ATOM 1472 O O . HIS A 1 179 ? -22.312 -4.145 14.789 1 73.88 179 HIS A O 1
ATOM 1478 N N . MET B 1 1 ? -2.688 9.266 -15.531 1 33.97 1 MET B N 1
ATOM 1479 C CA . MET B 1 1 ? -3.244 10.617 -15.594 1 33.97 1 MET B CA 1
ATOM 1480 C C . MET B 1 1 ? -3.756 11.047 -14.219 1 33.97 1 MET B C 1
ATOM 1482 O O . MET B 1 1 ? -3.729 10.273 -13.266 1 33.97 1 MET B O 1
ATOM 1486 N N . ASN B 1 2 ? -5.027 11.852 -14.141 1 48.16 2 ASN B N 1
ATOM 1487 C CA . ASN B 1 2 ? -5.27 13.234 -13.734 1 48.16 2 ASN B CA 1
ATOM 1488 C C . ASN B 1 2 ? -5.625 13.328 -12.258 1 48.16 2 ASN B C 1
ATOM 1490 O O . ASN B 1 2 ? -6.805 13.414 -11.906 1 48.16 2 ASN B O 1
ATOM 1494 N N . LEU B 1 3 ? -5.039 12.359 -11.477 1 54.88 3 LEU B N 1
ATOM 1495 C CA . LEU B 1 3 ? -5.27 12.648 -10.062 1 54.88 3 LEU B CA 1
ATOM 1496 C C . LEU B 1 3 ? -5.027 14.125 -9.766 1 54.88 3 LEU B C 1
ATOM 1498 O O . LEU B 1 3 ? -5.738 14.727 -8.961 1 54.88 3 LEU B O 1
ATOM 1502 N N . TRP B 1 4 ? -4.094 14.469 -10.547 1 55.56 4 TRP B N 1
ATOM 1503 C CA . TRP B 1 4 ? -3.777 15.883 -10.375 1 55.56 4 TRP B CA 1
ATOM 1504 C C . TRP B 1 4 ? -4.961 16.75 -10.773 1 55.56 4 TRP B C 1
ATOM 1506 O O . TRP B 1 4 ? -5.223 17.781 -10.148 1 55.56 4 TRP B O 1
ATOM 1516 N N . PHE B 1 5 ? -5.637 16.203 -11.75 1 56.56 5 PHE B N 1
ATOM 1517 C CA . PHE B 1 5 ? -6.816 16.953 -12.133 1 56.56 5 PHE B CA 1
ATOM 1518 C C . PHE B 1 5 ? -7.863 16.938 -11.023 1 56.56 5 PHE B C 1
ATOM 1520 O O . PHE B 1 5 ? -8.484 17.953 -10.727 1 56.56 5 PHE B O 1
ATOM 1527 N N . ARG B 1 6 ? -7.98 15.773 -10.445 1 58.56 6 ARG B N 1
ATOM 1528 C CA . ARG B 1 6 ? -8.914 15.703 -9.328 1 58.56 6 ARG B CA 1
ATOM 1529 C C . ARG B 1 6 ? -8.445 16.562 -8.164 1 58.56 6 ARG B C 1
ATOM 1531 O O . ARG B 1 6 ? -9.25 17.234 -7.512 1 58.56 6 ARG B O 1
ATOM 1538 N N . LEU B 1 7 ? -7.145 16.453 -8.039 1 60.19 7 LEU B N 1
ATOM 1539 C CA . LEU B 1 7 ? -6.578 17.312 -6.992 1 60.19 7 LEU B CA 1
ATOM 1540 C C . LEU B 1 7 ? -6.828 18.781 -7.289 1 60.19 7 LEU B C 1
ATOM 1542 O O . LEU B 1 7 ? -7.234 19.531 -6.402 1 60.19 7 LEU B O 1
ATOM 1546 N N . LEU B 1 8 ? -6.617 19.062 -8.531 1 59.25 8 LEU B N 1
ATOM 1547 C CA . LEU B 1 8 ? -6.824 20.453 -8.945 1 59.25 8 LEU B CA 1
ATOM 1548 C C . LEU B 1 8 ? -8.297 20.844 -8.812 1 59.25 8 LEU B C 1
ATOM 1550 O O . LEU B 1 8 ? -8.609 21.953 -8.367 1 59.25 8 LEU B O 1
ATOM 1554 N N . TYR B 1 9 ? -9.102 19.953 -9.336 1 59.16 9 TYR B N 1
ATOM 1555 C CA . TYR B 1 9 ? -10.539 20.188 -9.234 1 59.16 9 TYR B CA 1
ATOM 1556 C C . TYR B 1 9 ? -10.961 20.344 -7.773 1 59.16 9 TYR B C 1
ATOM 1558 O O . TYR B 1 9 ? -11.727 21.25 -7.438 1 59.16 9 TYR B O 1
ATOM 1566 N N . MET B 1 10 ? -10.484 19.453 -7.023 1 59.25 10 MET B N 1
ATOM 1567 C CA . MET B 1 10 ? -10.789 19.547 -5.598 1 59.25 10 MET B CA 1
ATOM 1568 C C . MET B 1 10 ? -10.258 20.844 -5.008 1 59.25 10 MET B C 1
ATOM 1570 O O . MET B 1 10 ? -10.922 21.484 -4.188 1 59.25 10 MET B O 1
ATOM 1574 N N . LEU B 1 11 ? -8.984 21.062 -5.492 1 57.81 11 LEU B N 1
ATOM 1575 C CA . LEU B 1 11 ? -8.391 22.312 -5.027 1 57.81 11 LEU B CA 1
ATOM 1576 C C . LEU B 1 11 ? -9.18 23.516 -5.539 1 57.81 11 LEU B C 1
ATOM 1578 O O . LEU B 1 11 ? -9.328 24.516 -4.828 1 57.81 11 LEU B O 1
ATOM 1582 N N . CYS B 1 12 ? -9.531 23.359 -6.836 1 55.38 12 CYS B N 1
ATOM 1583 C CA . CYS B 1 12 ? -10.305 24.453 -7.414 1 55.38 12 CYS B CA 1
ATOM 1584 C C . CYS B 1 12 ? -11.688 24.547 -6.77 1 55.38 12 CYS B C 1
ATOM 1586 O O . CYS B 1 12 ? -12.273 25.625 -6.715 1 55.38 12 CYS B O 1
ATOM 1588 N N . ARG B 1 13 ? -12.234 23.469 -6.738 1 53.03 13 ARG B N 1
ATOM 1589 C CA . ARG B 1 13 ? -13.531 23.562 -6.074 1 53.03 13 ARG B CA 1
ATOM 1590 C C . ARG B 1 13 ? -13.375 24.078 -4.648 1 53.03 13 ARG B C 1
ATOM 1592 O O . ARG B 1 13 ? -14.367 24.344 -3.965 1 53.03 13 ARG B O 1
ATOM 1599 N N . ARG B 1 14 ? -12.195 24.797 -4.438 1 48.34 14 ARG B N 1
ATOM 1600 C CA . ARG B 1 14 ? -11.867 25.656 -3.301 1 48.34 14 ARG B CA 1
ATOM 1601 C C . ARG B 1 14 ? -12.93 25.547 -2.211 1 48.34 14 ARG B C 1
ATOM 1603 O O . ARG B 1 14 ? -13.211 26.516 -1.517 1 48.34 14 ARG B O 1
ATOM 1610 N N . PRO B 1 15 ? -13.914 24.828 -2.242 1 46.47 15 PRO B N 1
ATOM 1611 C CA . PRO B 1 15 ? -14.766 25.375 -1.184 1 46.47 15 PRO B CA 1
ATOM 1612 C C . PRO B 1 15 ? -13.977 25.75 0.07 1 46.47 15 PRO B C 1
ATOM 1614 O O . PRO B 1 15 ? -13.07 25.016 0.477 1 46.47 15 PRO B O 1
ATOM 1617 N N . TRP B 1 16 ? -13.5 26.922 0.429 1 47.53 16 TRP B N 1
ATOM 1618 C CA . TRP B 1 16 ? -13.5 27.406 1.805 1 47.53 16 TRP B CA 1
ATOM 1619 C C . TRP B 1 16 ? -14.258 26.453 2.721 1 47.53 16 TRP B C 1
ATOM 1621 O O . TRP B 1 16 ? -15.461 26.625 2.945 1 47.53 16 TRP B O 1
ATOM 1631 N N . ARG B 1 17 ? -14.211 25.281 2.316 1 56.62 17 ARG B N 1
ATOM 1632 C CA . ARG B 1 17 ? -14.898 24.281 3.135 1 56.62 17 ARG B CA 1
ATOM 1633 C C . ARG B 1 17 ? -14.648 24.531 4.621 1 56.62 17 ARG B C 1
ATOM 1635 O O . ARG B 1 17 ? -13.719 25.25 4.984 1 56.62 17 ARG B O 1
ATOM 1642 N N . LYS B 1 18 ? -15.438 24.031 5.332 1 76.56 18 LYS B N 1
ATOM 1643 C CA . LYS B 1 18 ? -15.609 24.125 6.777 1 76.56 18 LYS B CA 1
ATOM 1644 C C . LYS B 1 18 ? -14.398 23.562 7.516 1 76.56 18 LYS B C 1
ATOM 1646 O O . LYS B 1 18 ? -13.992 22.422 7.285 1 76.56 18 LYS B O 1
ATOM 1651 N N . PRO B 1 19 ? -13.609 24.547 7.914 1 86.44 19 PRO B N 1
ATOM 1652 C CA . PRO B 1 19 ? -12.516 24.047 8.758 1 86.44 19 PRO B CA 1
ATOM 1653 C C . PRO B 1 19 ? -12.922 22.828 9.586 1 86.44 19 PRO B C 1
ATOM 1655 O O . PRO B 1 19 ? -14.094 22.672 9.93 1 86.44 19 PRO B O 1
ATOM 1658 N N . ALA B 1 20 ? -11.969 21.922 9.648 1 90.44 20 ALA B N 1
ATOM 1659 C CA . ALA B 1 20 ? -12.203 20.734 10.453 1 90.44 20 ALA B CA 1
ATOM 1660 C C . ALA B 1 20 ? -11.195 20.641 11.594 1 90.44 20 ALA B C 1
ATOM 1662 O O . ALA B 1 20 ? -10.07 21.125 11.484 1 90.44 20 ALA B O 1
ATOM 1663 N N . HIS B 1 21 ? -11.695 20.109 12.688 1 90.44 21 HIS B N 1
ATOM 1664 C CA . HIS B 1 21 ? -10.789 19.812 13.789 1 90.44 21 HIS B CA 1
ATOM 1665 C C . HIS B 1 21 ? -9.742 18.781 13.391 1 90.44 21 HIS B C 1
ATOM 1667 O O . HIS B 1 21 ? -10.031 17.875 12.594 1 90.44 21 HIS B O 1
ATOM 1673 N N . GLY B 1 22 ? -8.562 18.875 13.953 1 89.81 22 GLY B N 1
ATOM 1674 C CA . GLY B 1 22 ? -7.453 18 13.609 1 89.81 22 GLY B CA 1
ATOM 1675 C C . GLY B 1 22 ? -7.746 16.531 13.875 1 89.81 22 GLY B C 1
ATOM 1676 O O . GLY B 1 22 ? -7.148 15.656 13.25 1 89.81 22 GLY B O 1
ATOM 1677 N N . LEU B 1 23 ? -8.641 16.328 14.734 1 92.38 23 LEU B N 1
ATOM 1678 C CA . LEU B 1 23 ? -8.953 14.945 15.078 1 92.38 23 LEU B CA 1
ATOM 1679 C C . LEU B 1 23 ? -10.305 14.539 14.508 1 92.38 23 LEU B C 1
ATOM 1681 O O . LEU B 1 23 ? -10.805 13.445 14.797 1 92.38 23 LEU B O 1
ATOM 1685 N N . ALA B 1 24 ? -10.906 15.445 13.766 1 93.56 24 ALA B N 1
ATOM 1686 C CA . ALA B 1 24 ? -12.188 15.133 13.133 1 93.56 24 ALA B CA 1
ATOM 1687 C C . ALA B 1 24 ? -12 14.219 11.93 1 93.56 24 ALA B C 1
ATOM 1689 O O . ALA B 1 24 ? -10.898 14.109 11.391 1 93.56 24 ALA B O 1
ATOM 1690 N N . THR B 1 25 ? -13.039 13.562 11.562 1 96.69 25 THR B N 1
ATOM 1691 C CA . THR B 1 25 ? -13.078 12.82 10.312 1 96.69 25 THR B CA 1
ATOM 1692 C C . THR B 1 25 ? -13.578 13.695 9.164 1 96.69 25 THR B C 1
ATOM 1694 O O . THR B 1 25 ? -14.648 14.297 9.258 1 96.69 25 THR B O 1
ATOM 1697 N N . THR B 1 26 ? -12.781 13.875 8.188 1 95.81 26 THR B N 1
ATOM 1698 C CA . THR B 1 26 ? -13.242 14.562 6.984 1 95.81 26 THR B CA 1
ATOM 1699 C C . THR B 1 26 ? -13.75 13.555 5.953 1 95.81 26 THR B C 1
ATOM 1701 O O . THR B 1 26 ? -13.234 12.438 5.871 1 95.81 26 THR B O 1
ATOM 1704 N N . VAL B 1 27 ? -14.734 13.953 5.164 1 95.88 27 VAL B N 1
ATOM 1705 C CA . VAL B 1 27 ? -15.352 13.055 4.188 1 95.88 27 VAL B CA 1
ATOM 1706 C C . VAL B 1 27 ? -15.305 13.688 2.801 1 95.88 27 VAL B C 1
ATOM 1708 O O . VAL B 1 27 ? -15.719 14.836 2.621 1 95.88 27 VAL B O 1
ATOM 1711 N N . VAL B 1 28 ? -14.727 12.992 1.875 1 93.81 28 VAL B N 1
ATOM 1712 C CA . VAL B 1 28 ? -14.719 13.398 0.473 1 93.81 28 VAL B CA 1
ATOM 1713 C C . VAL B 1 28 ? -15.555 12.422 -0.351 1 93.81 28 VAL B C 1
ATOM 1715 O O . VAL B 1 28 ? -15.367 11.211 -0.257 1 93.81 28 VAL B O 1
ATOM 1718 N N . ARG B 1 29 ? -16.484 12.922 -1.078 1 94.06 29 ARG B N 1
ATOM 1719 C CA . ARG B 1 29 ? -17.312 12.094 -1.955 1 94.06 29 ARG B CA 1
ATOM 1720 C C . ARG B 1 29 ? -16.703 12 -3.35 1 94.06 29 ARG B C 1
ATOM 1722 O O . ARG B 1 29 ? -16.344 13.016 -3.943 1 94.06 29 ARG B O 1
ATOM 1729 N N . MET B 1 30 ? -16.578 10.766 -3.762 1 91.62 30 MET B N 1
ATOM 1730 C CA . MET B 1 30 ? -15.969 10.516 -5.07 1 91.62 30 MET B CA 1
ATOM 1731 C C . MET B 1 30 ? -16.797 9.523 -5.875 1 91.62 30 MET B C 1
ATOM 1733 O O . MET B 1 30 ? -17.797 9 -5.383 1 91.62 30 MET B O 1
ATOM 1737 N N . ARG B 1 31 ? -16.406 9.43 -7.184 1 91.25 31 ARG B N 1
ATOM 1738 C CA . ARG B 1 31 ? -17 8.453 -8.094 1 91.25 31 ARG B CA 1
ATOM 1739 C C . ARG B 1 31 ? -15.93 7.773 -8.938 1 91.25 31 ARG B C 1
ATOM 1741 O O . ARG B 1 31 ? -14.945 8.406 -9.336 1 91.25 31 ARG B O 1
ATOM 1748 N N . VAL B 1 32 ? -16.156 6.492 -9.133 1 89 32 VAL B N 1
ATOM 1749 C CA . VAL B 1 32 ? -15.188 5.75 -9.938 1 89 32 VAL B CA 1
ATOM 1750 C C . VAL B 1 32 ? -15.328 6.152 -11.406 1 89 32 VAL B C 1
ATOM 1752 O O . VAL B 1 32 ? -16.422 6.082 -11.977 1 89 32 VAL B O 1
ATOM 1755 N N . TRP B 1 33 ? -14.164 6.5 -11.977 1 84 33 TRP B N 1
ATOM 1756 C CA . TRP B 1 33 ? -14.148 6.875 -13.391 1 84 33 TRP B CA 1
ATOM 1757 C C . TRP B 1 33 ? -13.383 5.848 -14.219 1 84 33 TRP B C 1
ATOM 1759 O O . TRP B 1 33 ? -12.586 5.078 -13.68 1 84 33 TRP B O 1
ATOM 1769 N N . PRO B 1 34 ? -13.656 5.812 -15.508 1 78.06 34 PRO B N 1
ATOM 1770 C CA . PRO B 1 34 ? -13.039 4.797 -16.375 1 78.06 34 PRO B CA 1
ATOM 1771 C C . PRO B 1 34 ? -11.523 4.77 -16.25 1 78.06 34 PRO B C 1
ATOM 1773 O O . PRO B 1 34 ? -10.914 3.695 -16.312 1 78.06 34 PRO B O 1
ATOM 1776 N N . LEU B 1 35 ? -10.914 5.828 -15.961 1 75 35 LEU B N 1
ATOM 1777 C CA . LEU B 1 35 ? -9.461 5.914 -15.922 1 75 35 LEU B CA 1
ATOM 1778 C C . LEU B 1 35 ? -8.914 5.285 -14.641 1 75 35 LEU B C 1
ATOM 1780 O O . LEU B 1 35 ? -7.715 5.02 -14.531 1 75 35 LEU B O 1
ATOM 1784 N N . ASP B 1 36 ? -9.844 5.004 -13.758 1 72.31 36 ASP B N 1
ATOM 1785 C CA . ASP B 1 36 ? -9.445 4.426 -12.484 1 72.31 36 ASP B CA 1
ATOM 1786 C C . ASP B 1 36 ? -9.453 2.9 -12.547 1 72.31 36 ASP B C 1
ATOM 1788 O O . ASP B 1 36 ? -9.078 2.232 -11.578 1 72.31 36 ASP B O 1
ATOM 1792 N N . LEU B 1 37 ? -9.781 2.371 -13.633 1 72.56 37 LEU B N 1
ATOM 1793 C CA . LEU B 1 37 ? -10.172 0.964 -13.656 1 72.56 37 LEU B CA 1
ATOM 1794 C C . LEU B 1 37 ? -9.094 0.119 -14.336 1 72.56 37 LEU B C 1
ATOM 1796 O O . LEU B 1 37 ? -8.305 0.634 -15.125 1 72.56 37 LEU B O 1
ATOM 1800 N N . ASP B 1 38 ? -9.172 -1.129 -13.875 1 72.12 38 ASP B N 1
ATOM 1801 C CA . ASP B 1 38 ? -8.43 -2.152 -14.602 1 72.12 38 ASP B CA 1
ATOM 1802 C C . ASP B 1 38 ? -9.289 -2.795 -15.688 1 72.12 38 ASP B C 1
ATOM 1804 O O . ASP B 1 38 ? -10.359 -2.283 -16.016 1 72.12 38 ASP B O 1
ATOM 1808 N N . ILE B 1 39 ? -8.75 -3.842 -16.328 1 66.44 39 ILE B N 1
ATOM 1809 C CA . ILE B 1 39 ? -9.422 -4.488 -17.453 1 66.44 39 ILE B CA 1
ATOM 1810 C C . ILE B 1 39 ? -10.766 -5.059 -17 1 66.44 39 ILE B C 1
ATOM 1812 O O . ILE B 1 39 ? -11.703 -5.148 -17.781 1 66.44 39 ILE B O 1
ATOM 1816 N N . ASN B 1 40 ? -10.789 -5.344 -15.695 1 68.56 40 ASN B N 1
ATOM 1817 C CA . ASN B 1 40 ? -12.008 -5.938 -15.164 1 68.56 40 ASN B CA 1
ATOM 1818 C C . ASN B 1 40 ? -12.977 -4.875 -14.648 1 68.56 40 ASN B C 1
ATOM 1820 O O . ASN B 1 40 ? -13.891 -5.176 -13.875 1 68.56 40 ASN B O 1
ATOM 1824 N N . ARG B 1 41 ? -12.758 -3.643 -14.969 1 75.62 41 ARG B N 1
ATOM 1825 C CA . ARG B 1 41 ? -13.648 -2.535 -14.641 1 75.62 41 ARG B CA 1
ATOM 1826 C C . ARG B 1 41 ? -13.711 -2.309 -13.133 1 75.62 41 ARG B C 1
ATOM 1828 O O . ARG B 1 41 ? -14.75 -1.919 -12.602 1 75.62 41 ARG B O 1
ATOM 1835 N N . HIS B 1 42 ? -12.75 -2.764 -12.516 1 80.5 42 HIS B N 1
ATOM 1836 C CA . HIS B 1 42 ? -12.625 -2.539 -11.078 1 80.5 42 HIS B CA 1
ATOM 1837 C C . HIS B 1 42 ? -11.438 -1.632 -10.766 1 80.5 42 HIS B C 1
ATOM 1839 O O . HIS B 1 42 ? -10.484 -1.555 -11.547 1 80.5 42 HIS B O 1
ATOM 1845 N N . VAL B 1 43 ? -11.648 -0.915 -9.695 1 81.25 43 VAL B N 1
ATOM 1846 C CA . VAL B 1 43 ? -10.547 -0.072 -9.242 1 81.25 43 VAL B CA 1
ATOM 1847 C C . VAL B 1 43 ? -9.367 -0.945 -8.805 1 81.25 43 VAL B C 1
ATOM 1849 O O . VAL B 1 43 ? -9.547 -1.891 -8.031 1 81.25 43 VAL B O 1
ATOM 1852 N N . THR B 1 44 ? -8.227 -0.634 -9.359 1 83.38 44 THR B N 1
ATOM 1853 C CA . THR B 1 44 ? -7.043 -1.406 -9 1 83.38 44 THR B CA 1
ATOM 1854 C C . THR B 1 44 ? -6.602 -1.093 -7.578 1 83.38 44 THR B C 1
ATOM 1856 O O . THR B 1 44 ? -6.926 -0.033 -7.039 1 83.38 44 THR B O 1
ATOM 1859 N N . ASN B 1 45 ? -5.797 -1.996 -6.996 1 86.5 45 ASN B N 1
ATOM 1860 C CA . ASN B 1 45 ? -5.297 -1.811 -5.637 1 86.5 45 ASN B CA 1
ATOM 1861 C C . ASN B 1 45 ? -4.445 -0.551 -5.52 1 86.5 45 ASN B C 1
ATOM 1863 O O . ASN B 1 45 ? -4.52 0.164 -4.52 1 86.5 45 ASN B O 1
ATOM 1867 N N . GLY B 1 46 ? -3.662 -0.268 -6.539 1 88.06 46 GLY B N 1
ATOM 1868 C CA . GLY B 1 46 ? -2.809 0.909 -6.535 1 88.06 46 GLY B CA 1
ATOM 1869 C C . GLY B 1 46 ? -3.588 2.211 -6.531 1 88.06 46 GLY B C 1
ATOM 1870 O O . GLY B 1 46 ? -3.15 3.199 -5.938 1 88.06 46 GLY B O 1
ATOM 1871 N N . ARG B 1 47 ? -4.707 2.23 -7.145 1 88.88 47 ARG B N 1
ATOM 1872 C CA . ARG B 1 47 ? -5.504 3.449 -7.27 1 88.88 47 ARG B CA 1
ATOM 1873 C C . ARG B 1 47 ? -6.066 3.877 -5.918 1 88.88 47 ARG B C 1
ATOM 1875 O O . ARG B 1 47 ? -6.227 5.07 -5.656 1 88.88 47 ARG B O 1
ATOM 1882 N N . TYR B 1 48 ? -6.355 2.904 -5.051 1 93.25 48 TYR B N 1
ATOM 1883 C CA . TYR B 1 48 ? -6.824 3.246 -3.713 1 93.25 48 TYR B CA 1
ATOM 1884 C C . TYR B 1 48 ? -5.859 4.207 -3.027 1 93.25 48 TYR B C 1
ATOM 1886 O O . TYR B 1 48 ? -6.281 5.133 -2.334 1 93.25 48 TYR B O 1
ATOM 1894 N N . PHE B 1 49 ? -4.609 4.008 -3.293 1 93.5 49 PHE B N 1
ATOM 1895 C CA . PHE B 1 49 ? -3.596 4.832 -2.643 1 93.5 49 PHE B CA 1
ATOM 1896 C C . PHE B 1 49 ? -3.596 6.242 -3.213 1 93.5 49 PHE B C 1
ATOM 1898 O O . PHE B 1 49 ? -3.457 7.219 -2.471 1 93.5 49 PHE B O 1
ATOM 1905 N N . SER B 1 50 ? -3.775 6.312 -4.48 1 89.12 50 SER B N 1
ATOM 1906 C CA . SER B 1 50 ? -3.848 7.625 -5.109 1 89.12 50 SER B CA 1
ATOM 1907 C C . SER B 1 50 ? -5.082 8.391 -4.648 1 89.12 50 SER B C 1
ATOM 1909 O O . SER B 1 50 ? -5.012 9.602 -4.395 1 89.12 50 SER B O 1
ATOM 1911 N N . LEU B 1 51 ? -6.176 7.672 -4.555 1 90.88 51 LEU B N 1
ATOM 1912 C CA . LEU B 1 51 ? -7.41 8.297 -4.098 1 90.88 51 LEU B CA 1
ATOM 1913 C C . LEU B 1 51 ? -7.297 8.727 -2.639 1 90.88 51 LEU B C 1
ATOM 1915 O O . LEU B 1 51 ? -7.809 9.773 -2.252 1 90.88 51 LEU B O 1
ATOM 1919 N N . ALA B 1 52 ? -6.637 7.902 -1.869 1 94.44 52 ALA B N 1
ATOM 1920 C CA . ALA B 1 52 ? -6.383 8.25 -0.473 1 94.44 52 ALA B CA 1
ATOM 1921 C C . ALA B 1 52 ? -5.547 9.523 -0.369 1 94.44 52 ALA B C 1
ATOM 1923 O O . ALA B 1 52 ? -5.742 10.328 0.546 1 94.44 52 ALA B O 1
ATOM 1924 N N . ASP B 1 53 ? -4.633 9.695 -1.271 1 89.94 53 ASP B N 1
ATOM 1925 C CA . ASP B 1 53 ? -3.807 10.898 -1.29 1 89.94 53 ASP B CA 1
ATOM 1926 C C . ASP B 1 53 ? -4.656 12.148 -1.509 1 89.94 53 ASP B C 1
ATOM 1928 O O . ASP B 1 53 ? -4.418 13.188 -0.89 1 89.94 53 ASP B O 1
ATOM 1932 N N . VAL B 1 54 ? -5.559 12.008 -2.367 1 89 54 VAL B N 1
ATOM 1933 C CA . VAL B 1 54 ? -6.461 13.125 -2.627 1 89 54 VAL B CA 1
ATOM 1934 C C . VAL B 1 54 ? -7.242 13.469 -1.36 1 89 54 VAL B C 1
ATOM 1936 O O . VAL B 1 54 ? -7.34 14.633 -0.979 1 89 54 VAL B O 1
ATOM 1939 N N . ALA B 1 55 ? -7.766 12.438 -0.75 1 93.31 55 ALA B N 1
ATOM 1940 C CA . ALA B 1 55 ? -8.523 12.641 0.483 1 93.31 55 ALA B CA 1
ATOM 1941 C C . ALA B 1 55 ? -7.633 13.219 1.58 1 93.31 55 ALA B C 1
ATOM 1943 O O . ALA B 1 55 ? -8.078 14.039 2.383 1 93.31 55 ALA B O 1
ATOM 1944 N N . ARG B 1 56 ? -6.422 12.789 1.626 1 92.94 56 ARG B N 1
ATOM 1945 C CA . ARG B 1 56 ? -5.469 13.305 2.605 1 92.94 56 ARG B CA 1
ATOM 1946 C C . ARG B 1 56 ? -5.234 14.797 2.414 1 92.94 56 ARG B C 1
ATOM 1948 O O . ARG B 1 56 ? -5.125 15.547 3.387 1 92.94 56 ARG B O 1
ATOM 1955 N N . MET B 1 57 ? -5.102 15.156 1.178 1 89.75 57 MET B N 1
ATOM 1956 C CA . MET B 1 57 ? -4.902 16.578 0.893 1 89.75 57 MET B CA 1
ATOM 1957 C C . MET B 1 57 ? -6.074 17.406 1.403 1 89.75 57 MET B C 1
ATOM 1959 O O . MET B 1 57 ? -5.879 18.469 2.002 1 89.75 57 MET B O 1
ATOM 1963 N N . ASP B 1 58 ? -7.23 16.922 1.184 1 89.88 58 ASP B N 1
ATOM 1964 C CA . ASP B 1 58 ? -8.414 17.578 1.729 1 89.88 58 ASP B CA 1
ATOM 1965 C C . ASP B 1 58 ? -8.305 17.734 3.244 1 89.88 58 ASP B C 1
ATOM 1967 O O . ASP B 1 58 ? -8.555 18.812 3.783 1 89.88 58 ASP B O 1
ATOM 1971 N N . PHE B 1 59 ? -7.934 16.719 3.871 1 93.12 59 PHE B N 1
ATOM 1972 C CA . PHE B 1 59 ? -7.797 16.703 5.324 1 93.12 59 PHE B CA 1
ATOM 1973 C C . PHE B 1 59 ? -6.766 17.734 5.781 1 93.12 59 PHE B C 1
ATOM 1975 O O . PHE B 1 59 ? -7.027 18.516 6.695 1 93.12 59 PHE B O 1
ATOM 1982 N N . VAL B 1 60 ? -5.648 17.734 5.137 1 90 60 VAL B N 1
ATOM 1983 C CA . VAL B 1 60 ? -4.539 18.609 5.496 1 90 60 VAL B CA 1
ATOM 1984 C C . VAL B 1 60 ? -4.945 20.062 5.312 1 90 60 VAL B C 1
ATOM 1986 O O . VAL B 1 60 ? -4.609 20.922 6.133 1 90 60 VAL B O 1
ATOM 1989 N N . LEU B 1 61 ? -5.648 20.312 4.312 1 88.5 61 LEU B N 1
ATOM 1990 C CA . LEU B 1 61 ? -6.086 21.672 4.043 1 88.5 61 LEU B CA 1
ATOM 1991 C C . LEU B 1 61 ? -7.16 22.109 5.035 1 88.5 61 LEU B C 1
ATOM 1993 O O . LEU B 1 61 ? -7.078 23.203 5.602 1 88.5 61 LEU B O 1
ATOM 1997 N N . ARG B 1 62 ? -8.094 21.266 5.34 1 90.88 62 ARG B N 1
ATOM 1998 C CA . ARG B 1 62 ? -9.234 21.641 6.176 1 90.88 62 ARG B CA 1
ATOM 1999 C C . ARG B 1 62 ? -8.828 21.75 7.641 1 90.88 62 ARG B C 1
ATOM 2001 O O . ARG B 1 62 ? -9.406 22.531 8.398 1 90.88 62 ARG B O 1
ATOM 2008 N N . THR B 1 63 ? -7.871 21 8.039 1 90.56 63 THR B N 1
ATOM 2009 C CA . THR B 1 63 ? -7.465 21 9.438 1 90.56 63 THR B CA 1
ATOM 2010 C C . THR B 1 63 ? -6.457 22.125 9.711 1 90.56 63 THR B C 1
ATOM 2012 O O . THR B 1 63 ? -6.137 22.406 10.867 1 90.56 63 THR B O 1
ATOM 2015 N N . GLY B 1 64 ? -5.883 22.672 8.625 1 88 64 GLY B N 1
ATOM 2016 C CA . GLY B 1 64 ? -4.871 23.703 8.773 1 88 64 GLY B CA 1
ATOM 2017 C C . GLY B 1 64 ? -3.461 23.156 8.828 1 88 64 GLY B C 1
ATOM 2018 O O . GLY B 1 64 ? -2.498 23.906 8.977 1 88 64 GLY B O 1
ATOM 2019 N N . ALA B 1 65 ? -3.342 21.969 8.766 1 88.06 65 ALA B N 1
ATOM 2020 C CA . ALA B 1 65 ? -2.029 21.312 8.805 1 88.06 65 ALA B CA 1
ATOM 2021 C C . ALA B 1 65 ? -1.116 21.875 7.711 1 88.06 65 ALA B C 1
ATOM 2023 O O . ALA B 1 65 ? 0.098 21.969 7.902 1 88.06 65 ALA B O 1
ATOM 2024 N N . PHE B 1 66 ? -1.703 22.172 6.695 1 86.5 66 PHE B N 1
ATOM 2025 C CA . PHE B 1 66 ? -0.929 22.719 5.582 1 86.5 66 PHE B CA 1
ATOM 2026 C C . PHE B 1 66 ? -0.25 24.016 5.973 1 86.5 66 PHE B C 1
ATOM 2028 O O . PHE B 1 66 ? 0.918 24.234 5.645 1 86.5 66 PHE B O 1
ATOM 2035 N N . ARG B 1 67 ? -0.935 24.844 6.629 1 87 67 ARG B N 1
ATOM 2036 C CA . ARG B 1 67 ? -0.39 26.125 7.062 1 87 67 ARG B CA 1
ATOM 2037 C C . ARG B 1 67 ? 0.775 25.922 8.023 1 87 67 ARG B C 1
ATOM 2039 O O . ARG B 1 67 ? 1.782 26.625 7.941 1 87 67 ARG B O 1
ATOM 2046 N N . VAL B 1 68 ? 0.583 24.969 8.828 1 88.62 68 VAL B N 1
ATOM 2047 C CA . VAL B 1 68 ? 1.641 24.688 9.797 1 88.62 68 VAL B CA 1
ATOM 2048 C C . VAL B 1 68 ? 2.875 24.156 9.062 1 88.62 68 VAL B C 1
ATOM 2050 O O . VAL B 1 68 ? 4 24.562 9.359 1 88.62 68 VAL B O 1
ATOM 2053 N N . ALA B 1 69 ? 2.654 23.312 8.18 1 89 69 ALA B N 1
ATOM 2054 C CA . ALA B 1 69 ? 3.754 22.766 7.387 1 89 69 ALA B CA 1
ATOM 2055 C C . ALA B 1 69 ? 4.488 23.875 6.641 1 89 69 ALA B C 1
ATOM 2057 O O . ALA B 1 69 ? 5.723 23.906 6.602 1 89 69 ALA B O 1
ATOM 2058 N N . LEU B 1 70 ? 3.793 24.781 6.113 1 87.62 70 LEU B N 1
ATOM 2059 C CA . LEU B 1 70 ? 4.375 25.891 5.367 1 87.62 70 LEU B CA 1
ATOM 2060 C C . LEU B 1 70 ? 5.211 26.781 6.277 1 87.62 70 LEU B C 1
ATOM 2062 O O . LEU B 1 70 ? 6.301 27.219 5.902 1 87.62 70 LEU B O 1
ATOM 2066 N N . ARG B 1 71 ? 4.676 27.016 7.438 1 90.12 71 ARG B N 1
ATOM 2067 C CA . ARG B 1 71 ? 5.359 27.875 8.398 1 90.12 71 ARG B CA 1
ATOM 2068 C C . ARG B 1 71 ? 6.727 27.312 8.766 1 90.12 71 ARG B C 1
ATOM 2070 O O . ARG B 1 71 ? 7.691 28.062 8.93 1 90.12 71 ARG B O 1
ATOM 2077 N N . HIS B 1 72 ? 6.809 26.031 8.789 1 91.69 72 HIS B N 1
ATOM 2078 C CA . HIS B 1 72 ? 8.047 25.375 9.188 1 91.69 72 HIS B CA 1
ATOM 2079 C C . HIS B 1 72 ? 8.867 24.953 7.969 1 91.69 72 HIS B C 1
ATOM 2081 O O . HIS B 1 72 ? 9.906 24.312 8.109 1 91.69 72 HIS B O 1
ATOM 2087 N N . LYS B 1 73 ? 8.305 25.25 6.812 1 92.62 73 LYS B N 1
ATOM 2088 C CA . LYS B 1 73 ? 8.938 24.812 5.566 1 92.62 73 LYS B CA 1
ATOM 2089 C C . LYS B 1 73 ? 9.188 23.312 5.566 1 92.62 73 LYS B C 1
ATOM 2091 O O . LYS B 1 73 ? 10.273 22.859 5.211 1 92.62 73 LYS B O 1
ATOM 2096 N N . ALA B 1 74 ? 8.25 22.672 6.148 1 91.5 74 ALA B N 1
ATOM 2097 C CA . ALA B 1 74 ? 8.359 21.219 6.266 1 91.5 74 ALA B CA 1
ATOM 2098 C C . ALA B 1 74 ? 7.609 20.516 5.133 1 91.5 74 ALA B C 1
ATOM 2100 O O . ALA B 1 74 ? 6.555 20.984 4.699 1 91.5 74 ALA B O 1
ATOM 2101 N N . LEU B 1 75 ? 8.18 19.453 4.625 1 88.25 75 LEU B N 1
ATOM 2102 C CA . LEU B 1 75 ? 7.555 18.641 3.588 1 88.25 75 LEU B CA 1
ATOM 2103 C C . LEU B 1 75 ? 7.055 17.312 4.16 1 88.25 75 LEU B C 1
ATOM 2105 O O . LEU B 1 75 ? 7.723 16.703 5.004 1 88.25 75 LEU B O 1
ATOM 2109 N N . PRO B 1 76 ? 5.867 17.047 3.754 1 90 76 PRO B N 1
ATOM 2110 C CA . PRO B 1 76 ? 5.371 15.734 4.188 1 90 76 PRO B CA 1
ATOM 2111 C C . PRO B 1 76 ? 6.09 14.57 3.504 1 90 76 PRO B C 1
ATOM 2113 O O . PRO B 1 76 ? 6.328 14.617 2.293 1 90 76 PRO B O 1
ATOM 2116 N N . ILE B 1 77 ? 6.457 13.57 4.238 1 92.12 77 ILE B N 1
ATOM 2117 C CA . ILE B 1 77 ? 7.098 12.359 3.738 1 92.12 77 ILE B CA 1
ATOM 2118 C C . ILE B 1 77 ? 6.316 11.133 4.199 1 92.12 77 ILE B C 1
ATOM 2120 O O . ILE B 1 77 ? 6.043 10.977 5.391 1 92.12 77 ILE B O 1
ATOM 2124 N N . VAL B 1 78 ? 5.875 10.391 3.264 1 95.06 78 VAL B N 1
ATOM 2125 C CA . VAL B 1 78 ? 5.223 9.125 3.598 1 95.06 78 VAL B CA 1
ATOM 2126 C C . VAL B 1 78 ? 6.27 8.023 3.736 1 95.06 78 VAL B C 1
ATOM 2128 O O . VAL B 1 78 ? 7.031 7.766 2.803 1 95.06 78 VAL B O 1
ATOM 2131 N N . GLY B 1 79 ? 6.309 7.414 4.832 1 96.94 79 GLY B N 1
ATOM 2132 C CA . GLY B 1 79 ? 7.254 6.332 5.066 1 96.94 79 GLY B CA 1
ATOM 2133 C C . GLY B 1 79 ? 6.695 4.965 4.711 1 96.94 79 GLY B C 1
ATOM 2134 O O . GLY B 1 79 ? 7.395 4.137 4.129 1 96.94 79 GLY B O 1
ATOM 2135 N N . ASP B 1 80 ? 5.457 4.758 5.125 1 97.94 80 ASP B N 1
ATOM 2136 C CA . ASP B 1 80 ? 4.801 3.471 4.918 1 97.94 80 ASP B CA 1
ATOM 2137 C C . ASP B 1 80 ? 3.314 3.654 4.617 1 97.94 80 ASP B C 1
ATOM 2139 O O . ASP B 1 80 ? 2.68 4.574 5.137 1 97.94 80 ASP B O 1
ATOM 2143 N N . THR B 1 81 ? 2.797 2.803 3.828 1 97.88 81 THR B N 1
ATOM 2144 C CA . THR B 1 81 ? 1.364 2.754 3.562 1 97.88 81 THR B CA 1
ATOM 2145 C C . THR B 1 81 ? 0.868 1.312 3.531 1 97.88 81 THR B C 1
ATOM 2147 O O . THR B 1 81 ? 1.586 0.413 3.086 1 97.88 81 THR B O 1
ATOM 2150 N N . TRP B 1 82 ? -0.279 1.148 4.066 1 98.06 82 TRP B N 1
ATOM 2151 C CA . TRP B 1 82 ? -0.929 -0.156 4.129 1 98.06 82 TRP B CA 1
ATOM 2152 C C . TRP B 1 82 ? -2.34 -0.088 3.557 1 98.06 82 TRP B C 1
ATOM 2154 O O . TRP B 1 82 ? -3.141 0.76 3.959 1 98.06 82 TRP B O 1
ATOM 2164 N N . GLY B 1 83 ? -2.596 -0.941 2.568 1 97.75 83 GLY B N 1
ATOM 2165 C CA . GLY B 1 83 ? -3.924 -1.038 1.986 1 97.75 83 GLY B CA 1
ATOM 2166 C C . GLY B 1 83 ? -4.613 -2.357 2.285 1 97.75 83 GLY B C 1
ATOM 2167 O O . GLY B 1 83 ? -4.004 -3.422 2.16 1 97.75 83 GLY B O 1
ATOM 2168 N N . LYS B 1 84 ? -5.84 -2.23 2.709 1 97.94 84 LYS B N 1
ATOM 2169 C CA . LYS B 1 84 ? -6.727 -3.375 2.881 1 97.94 84 LYS B CA 1
ATOM 2170 C C . LYS B 1 84 ? -7.91 -3.303 1.918 1 97.94 84 LYS B C 1
ATOM 2172 O O . LYS B 1 84 ? -8.633 -2.303 1.886 1 97.94 84 LYS B O 1
ATOM 2177 N N . PHE B 1 85 ? -8.117 -4.41 1.229 1 96.94 85 PHE B N 1
ATOM 2178 C CA . PHE B 1 85 ? -9.156 -4.422 0.206 1 96.94 85 PHE B CA 1
ATOM 2179 C C . PHE B 1 85 ? -10.203 -5.488 0.509 1 96.94 85 PHE B C 1
ATOM 2181 O O . PHE B 1 85 ? -9.883 -6.68 0.548 1 96.94 85 PHE B O 1
ATOM 2188 N N . ARG B 1 86 ? -11.422 -5.035 0.642 1 95.5 86 ARG B N 1
ATOM 2189 C CA . ARG B 1 86 ? -12.477 -5.941 1.076 1 95.5 86 ARG B CA 1
ATOM 2190 C C . ARG B 1 86 ? -13.453 -6.227 -0.057 1 95.5 86 ARG B C 1
ATOM 2192 O O . ARG B 1 86 ? -13.906 -7.359 -0.229 1 95.5 86 ARG B O 1
ATOM 2199 N N . ARG B 1 87 ? -13.82 -5.199 -0.693 1 93.19 87 ARG B N 1
ATOM 2200 C CA . ARG B 1 87 ? -14.75 -5.293 -1.817 1 93.19 87 ARG B CA 1
ATOM 2201 C C . ARG B 1 87 ? -14.297 -4.402 -2.971 1 93.19 87 ARG B C 1
ATOM 2203 O O . ARG B 1 87 ? -13.594 -3.416 -2.762 1 93.19 87 ARG B O 1
ATOM 2210 N N . GLU B 1 88 ? -14.781 -4.75 -4.113 1 91.06 88 GLU B N 1
ATOM 2211 C CA . GLU B 1 88 ? -14.391 -3.992 -5.297 1 91.06 88 GLU B CA 1
ATOM 2212 C C . GLU B 1 88 ? -15.336 -2.822 -5.543 1 91.06 88 GLU B C 1
ATOM 2214 O O . GLU B 1 88 ? -16.531 -2.92 -5.262 1 91.06 88 GLU B O 1
ATOM 2219 N N . LEU B 1 89 ? -14.719 -1.751 -5.93 1 92.88 89 LEU B N 1
ATOM 2220 C CA . LEU B 1 89 ? -15.5 -0.635 -6.445 1 92.88 89 LEU B CA 1
ATOM 2221 C C . LEU B 1 89 ? -15.711 -0.767 -7.949 1 92.88 89 LEU B C 1
ATOM 2223 O O . LEU B 1 89 ? -14.766 -1.057 -8.688 1 92.88 89 LEU B O 1
ATOM 2227 N N . LYS B 1 90 ? -16.891 -0.607 -8.367 1 91.5 90 LYS B N 1
ATOM 2228 C CA . LYS B 1 90 ? -17.234 -0.803 -9.773 1 91.5 90 LYS B CA 1
ATOM 2229 C C . LYS B 1 90 ? -17.266 0.527 -10.516 1 91.5 90 LYS B C 1
ATOM 2231 O O . LYS B 1 90 ? -17.312 1.592 -9.898 1 91.5 90 LYS B O 1
ATOM 2236 N N . LEU B 1 91 ? -17.344 0.435 -11.75 1 89.62 91 LEU B N 1
ATOM 2237 C CA . LEU B 1 91 ? -17.375 1.607 -12.617 1 89.62 91 LEU B CA 1
ATOM 2238 C C . LEU B 1 91 ? -18.578 2.492 -12.273 1 89.62 91 LEU B C 1
ATOM 2240 O O . LEU B 1 91 ? -19.688 1.996 -12.109 1 89.62 91 LEU B O 1
ATOM 2244 N N . PHE B 1 92 ? -18.328 3.76 -12.008 1 91.06 92 PHE B N 1
ATOM 2245 C CA . PHE B 1 92 ? -19.281 4.84 -11.766 1 91.06 92 PHE B CA 1
ATOM 2246 C C . PHE B 1 92 ? -19.906 4.719 -10.383 1 91.06 92 PHE B C 1
ATOM 2248 O O . PHE B 1 92 ? -20.875 5.418 -10.062 1 91.06 92 PHE B O 1
ATOM 2255 N N . GLU B 1 93 ? -19.438 3.814 -9.664 1 93.88 93 GLU B N 1
ATOM 2256 C CA . GLU B 1 93 ? -19.938 3.664 -8.297 1 93.88 93 GLU B CA 1
ATOM 2257 C C . GLU B 1 93 ? -19.547 4.855 -7.434 1 93.88 93 GLU B C 1
ATOM 2259 O O . GLU B 1 93 ? -18.391 5.312 -7.484 1 93.88 93 GLU B O 1
ATOM 2264 N N . ALA B 1 94 ? -20.516 5.43 -6.77 1 95.19 94 ALA B N 1
ATOM 2265 C CA . ALA B 1 94 ? -20.234 6.5 -5.812 1 95.19 94 ALA B CA 1
ATOM 2266 C C . ALA B 1 94 ? -19.719 5.934 -4.492 1 95.19 94 ALA B C 1
ATOM 2268 O O . ALA B 1 94 ? -20.188 4.895 -4.027 1 95.19 94 ALA B O 1
ATOM 2269 N N . PHE B 1 95 ? -18.766 6.637 -3.908 1 96.12 95 PHE B N 1
ATOM 2270 C CA . PHE B 1 95 ? -18.203 6.223 -2.625 1 96.12 95 PHE B CA 1
ATOM 2271 C C . PHE B 1 95 ? -17.656 7.422 -1.861 1 96.12 95 PHE B C 1
ATOM 2273 O O . PHE B 1 95 ? -17.578 8.523 -2.4 1 96.12 95 PHE B O 1
ATOM 2280 N N . GLU B 1 96 ? -17.391 7.219 -0.61 1 97.12 96 GLU B N 1
ATOM 2281 C CA . GLU B 1 96 ? -16.812 8.234 0.26 1 97.12 96 GLU B CA 1
ATOM 2282 C C . GLU B 1 96 ? -15.469 7.77 0.817 1 97.12 96 GLU B C 1
ATOM 2284 O O . GLU B 1 96 ? -15.258 6.578 1.044 1 97.12 96 GLU B O 1
ATOM 2289 N N . VAL B 1 97 ? -14.617 8.688 0.946 1 97.25 97 VAL B N 1
ATOM 2290 C CA . VAL B 1 97 ? -13.375 8.422 1.678 1 97.25 97 VAL B CA 1
ATOM 2291 C C . VAL B 1 97 ? -13.383 9.188 2.998 1 97.25 97 VAL B C 1
ATOM 2293 O O . VAL B 1 97 ? -13.398 10.422 3.004 1 97.25 97 VAL B O 1
ATOM 2296 N N . HIS B 1 98 ? -13.43 8.438 4.082 1 98.31 98 HIS B N 1
ATOM 2297 C CA . HIS B 1 98 ? -13.359 9 5.426 1 98.31 98 HIS B CA 1
ATOM 2298 C C . HIS B 1 98 ? -11.922 9.039 5.934 1 98.31 98 HIS B C 1
ATOM 2300 O O . HIS B 1 98 ? -11.32 7.988 6.16 1 98.31 98 HIS B O 1
ATOM 2306 N N . THR B 1 99 ? -11.414 10.234 6.09 1 97.62 99 THR B N 1
ATOM 2307 C CA . THR B 1 99 ? -10.023 10.414 6.484 1 97.62 99 THR B CA 1
ATOM 2308 C C . THR B 1 99 ? -9.93 10.953 7.91 1 97.62 99 THR B C 1
ATOM 2310 O O . THR B 1 99 ? -10.609 11.914 8.266 1 97.62 99 THR B O 1
ATOM 2313 N N . ARG B 1 100 ? -9.078 10.352 8.703 1 97.31 100 ARG B N 1
ATOM 2314 C CA . ARG B 1 100 ? -8.875 10.836 10.07 1 97.31 100 ARG B CA 1
ATOM 2315 C C . ARG B 1 100 ? -7.477 10.5 10.57 1 97.31 100 ARG B C 1
ATOM 2317 O O . ARG B 1 100 ? -6.852 9.547 10.094 1 97.31 100 ARG B O 1
ATOM 2324 N N . MET B 1 101 ? -7.059 11.273 11.539 1 95.75 101 MET B N 1
ATOM 2325 C CA . MET B 1 101 ? -5.84 10.977 12.281 1 95.75 101 MET B CA 1
ATOM 2326 C C . MET B 1 101 ? -6.09 9.898 13.328 1 95.75 101 MET B C 1
ATOM 2328 O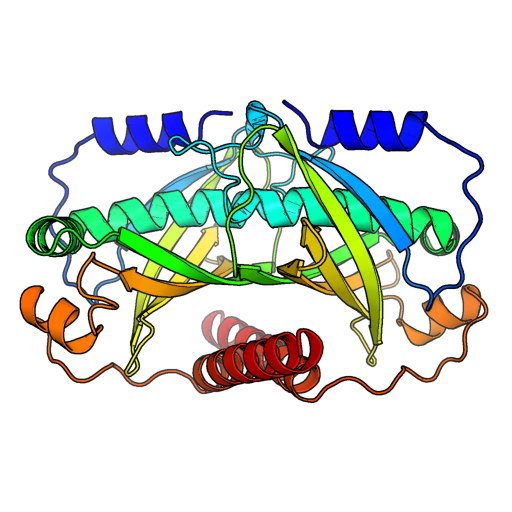 O . MET B 1 101 ? -7.016 10.008 14.133 1 95.75 101 MET B O 1
ATOM 2332 N N . LEU B 1 102 ? -5.305 8.812 13.305 1 96.88 102 LEU B N 1
ATOM 2333 C CA . LEU B 1 102 ? -5.445 7.754 14.297 1 96.88 102 LEU B CA 1
ATOM 2334 C C . LEU B 1 102 ? -4.594 8.047 15.523 1 96.88 102 LEU B C 1
ATOM 2336 O O . LEU B 1 102 ? -4.941 7.648 16.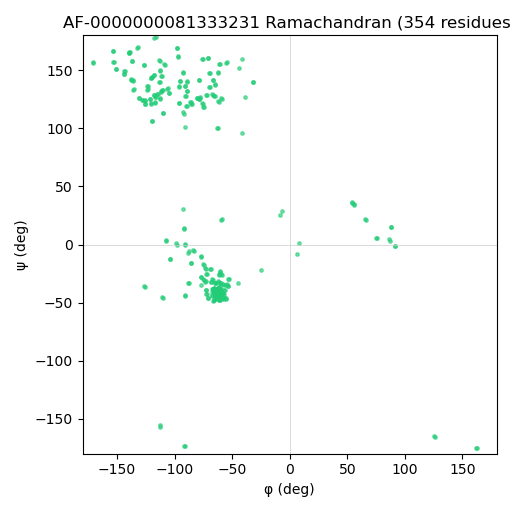641 1 96.88 102 LEU B O 1
ATOM 2340 N N . GLY B 1 103 ? -3.484 8.664 15.305 1 95.88 103 GLY B N 1
ATOM 2341 C CA . GLY B 1 103 ? -2.557 9 16.375 1 95.88 103 GLY B CA 1
ATOM 2342 C C . GLY B 1 103 ? -1.162 9.328 15.875 1 95.88 103 GLY B C 1
ATOM 2343 O O . GLY B 1 103 ? -0.954 9.5 14.672 1 95.88 103 GLY B O 1
ATOM 2344 N N . TRP B 1 104 ? -0.267 9.547 16.812 1 95.62 104 TRP B N 1
ATOM 2345 C CA . TRP B 1 104 ? 1.126 9.828 16.484 1 95.62 104 TRP B CA 1
ATOM 2346 C C . TRP B 1 104 ? 2.055 9.344 17.594 1 95.62 104 TRP B C 1
ATOM 2348 O O . TRP B 1 104 ? 1.625 9.164 18.734 1 95.62 104 TRP B O 1
ATOM 2358 N N . ASP B 1 105 ? 3.221 9.016 17.203 1 94.31 105 ASP B N 1
ATOM 2359 C CA . ASP B 1 105 ? 4.285 8.758 18.172 1 94.31 105 ASP B CA 1
ATOM 2360 C C . ASP B 1 105 ? 5.379 9.82 18.094 1 94.31 105 ASP B C 1
ATOM 2362 O O . ASP B 1 105 ? 5.094 10.984 17.812 1 94.31 105 ASP B O 1
ATOM 2366 N N . SER B 1 106 ? 6.547 9.523 18.484 1 92.56 106 SER B N 1
ATOM 2367 C CA . SER B 1 106 ? 7.598 10.539 18.562 1 92.56 106 SER B CA 1
ATOM 2368 C C . SER B 1 106 ? 8.023 10.992 17.172 1 92.56 106 SER B C 1
ATOM 2370 O O . SER B 1 106 ? 8.547 12.094 17 1 92.56 106 SER B O 1
ATOM 2372 N N . LYS B 1 107 ? 7.75 10.164 16.188 1 93.75 107 LYS B N 1
ATOM 2373 C CA . LYS B 1 107 ? 8.289 10.461 14.859 1 93.75 107 LYS B CA 1
ATOM 2374 C C . LYS B 1 107 ? 7.18 10.469 13.805 1 93.75 107 LYS B C 1
ATOM 2376 O O . LYS B 1 107 ? 7.168 11.32 12.914 1 93.75 107 LYS B O 1
ATOM 2381 N N . TRP B 1 108 ? 6.258 9.602 14.008 1 96.25 108 TRP B N 1
ATOM 2382 C CA . TRP B 1 108 ? 5.332 9.328 12.914 1 96.25 108 TRP B CA 1
ATOM 2383 C C . TRP B 1 108 ? 3.922 9.797 13.266 1 96.25 108 TRP B C 1
ATOM 2385 O O . TRP B 1 108 ? 3.477 9.648 14.406 1 96.25 108 TRP B O 1
ATOM 2395 N N . SER B 1 109 ? 3.238 10.367 12.328 1 96.06 109 SER B N 1
ATOM 2396 C CA . SER B 1 109 ? 1.786 10.516 12.359 1 96.06 109 SER B CA 1
ATOM 2397 C C . SER B 1 109 ? 1.101 9.398 11.586 1 96.06 109 SER B C 1
ATOM 2399 O O . SER B 1 109 ? 1.553 9.023 10.5 1 96.06 109 SER B O 1
ATOM 2401 N N . LEU B 1 110 ? 0.046 8.844 12.156 1 97.69 110 LEU B N 1
ATOM 2402 C CA . LEU B 1 110 ? -0.654 7.715 11.547 1 97.69 110 LEU B CA 1
ATOM 2403 C C . LEU B 1 110 ? -2.086 8.102 11.188 1 97.69 110 LEU B C 1
ATOM 2405 O O . LEU B 1 110 ? -2.838 8.578 12.031 1 97.69 110 LEU B O 1
ATOM 2409 N N . MET B 1 111 ? -2.455 7.867 9.938 1 97.5 111 MET B N 1
ATOM 2410 C CA . MET B 1 111 ? -3.762 8.266 9.422 1 97.5 111 MET B CA 1
ATOM 2411 C C . MET B 1 111 ? -4.484 7.086 8.789 1 97.5 111 MET B C 1
ATOM 2413 O O . MET B 1 111 ? -3.846 6.137 8.328 1 97.5 111 MET B O 1
ATOM 2417 N N . GLU B 1 112 ? -5.789 7.199 8.789 1 98.44 112 GLU B N 1
ATOM 2418 C CA . GLU B 1 112 ? -6.645 6.195 8.164 1 98.44 112 GLU B CA 1
ATOM 2419 C C . GLU B 1 112 ? -7.555 6.82 7.109 1 98.44 112 GLU B C 1
ATOM 2421 O O . GLU B 1 112 ? -8.117 7.895 7.328 1 98.44 112 GLU B O 1
ATOM 2426 N N . HIS B 1 113 ? -7.68 6.184 5.984 1 98.5 113 HIS B N 1
ATOM 2427 C CA . HIS B 1 113 ? -8.633 6.492 4.922 1 98.5 113 HIS B CA 1
ATOM 2428 C C . HIS B 1 113 ? -9.562 5.316 4.656 1 98.5 113 HIS B C 1
ATOM 2430 O O . HIS B 1 113 ? -9.148 4.316 4.062 1 98.5 113 HIS B O 1
ATOM 2436 N N . ARG B 1 114 ? -10.789 5.457 5.086 1 98.44 114 ARG B N 1
ATOM 2437 C CA . ARG B 1 114 ? -11.773 4.402 4.867 1 98.44 114 ARG B CA 1
ATOM 2438 C C . ARG B 1 114 ? -12.617 4.688 3.629 1 98.44 114 ARG B C 1
ATOM 2440 O O . ARG B 1 114 ? -13.242 5.746 3.527 1 98.44 114 ARG B O 1
ATOM 2447 N N . PHE B 1 115 ? -12.562 3.768 2.746 1 98.25 115 PHE B N 1
ATOM 2448 C CA . PHE B 1 115 ? -13.43 3.822 1.579 1 98.25 115 PHE B CA 1
ATOM 2449 C C . PHE B 1 115 ? -14.789 3.201 1.888 1 98.25 115 PHE B C 1
ATOM 2451 O O . PHE B 1 115 ? -14.875 2.021 2.234 1 98.25 115 PHE B O 1
ATOM 2458 N N . VAL B 1 116 ? -15.797 4 1.728 1 98.12 116 VAL B N 1
ATOM 2459 C CA . VAL B 1 116 ? -17.141 3.566 2.102 1 98.12 116 VAL B CA 1
ATOM 2460 C C . VAL B 1 116 ? -18.062 3.641 0.888 1 98.12 116 VAL B C 1
ATOM 2462 O O . VAL B 1 116 ? -18.156 4.68 0.231 1 98.12 116 VAL B O 1
ATOM 2465 N N . SER B 1 117 ? -18.688 2.586 0.574 1 97.12 117 SER B N 1
ATOM 2466 C CA . SER B 1 117 ? -19.688 2.498 -0.474 1 97.12 117 SER B CA 1
ATOM 2467 C C . SER B 1 117 ? -20.953 1.791 0.027 1 97.12 117 SER B C 1
ATOM 2469 O O . SER B 1 117 ? -20.859 0.709 0.613 1 97.12 117 SER B O 1
ATOM 2471 N N . ARG B 1 118 ? -22.109 2.492 -0.147 1 94.81 118 ARG B N 1
ATOM 2472 C CA . ARG B 1 118 ? -23.391 1.948 0.257 1 94.81 118 ARG B CA 1
ATOM 2473 C C . ARG B 1 118 ? -23.391 1.547 1.729 1 94.81 118 ARG B C 1
ATOM 2475 O O . ARG B 1 118 ? -23.828 0.451 2.082 1 94.81 118 ARG B O 1
ATOM 2482 N N . GLY B 1 119 ? -22.641 2.342 2.479 1 93.44 119 GLY B N 1
ATOM 2483 C CA . GLY B 1 119 ? -22.672 2.186 3.924 1 93.44 119 GLY B CA 1
ATOM 2484 C C . GLY B 1 119 ? -21.688 1.146 4.43 1 93.44 119 GLY B C 1
ATOM 2485 O O . GLY B 1 119 ? -21.656 0.853 5.625 1 93.44 119 GLY B O 1
ATOM 2486 N N . ARG B 1 120 ? -20.938 0.603 3.584 1 95.19 120 ARG B N 1
ATOM 2487 C CA . ARG B 1 120 ? -19.984 -0.426 3.973 1 95.19 120 ARG B CA 1
ATOM 2488 C C . ARG B 1 120 ? -18.547 -0.002 3.631 1 95.19 120 ARG B C 1
ATOM 2490 O O . ARG B 1 120 ? -18.312 0.618 2.594 1 95.19 120 ARG B O 1
ATOM 2497 N N . VAL B 1 121 ? -17.641 -0.398 4.566 1 97.81 121 VAL B N 1
ATOM 2498 C CA . VAL B 1 121 ? -16.234 -0.16 4.285 1 97.81 121 VAL B CA 1
ATOM 2499 C C . VAL B 1 121 ? -15.7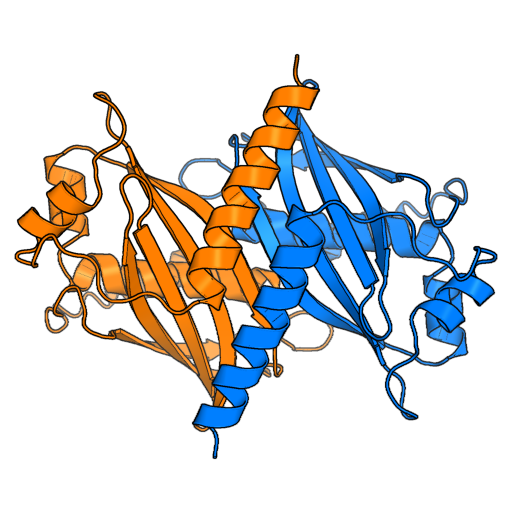42 -1.164 3.246 1 97.81 121 VAL B C 1
ATOM 2501 O O . VAL B 1 121 ? -15.742 -2.373 3.492 1 97.81 121 VAL B O 1
ATOM 2504 N N . VAL B 1 122 ? -15.305 -0.69 2.121 1 97.12 122 VAL B N 1
ATOM 2505 C CA . VAL B 1 122 ? -14.914 -1.583 1.037 1 97.12 122 VAL B CA 1
ATOM 2506 C C . VAL B 1 122 ? -13.391 -1.645 0.951 1 97.12 122 VAL B C 1
ATOM 2508 O O . VAL B 1 122 ? -12.828 -2.518 0.279 1 97.12 122 VAL B O 1
ATOM 2511 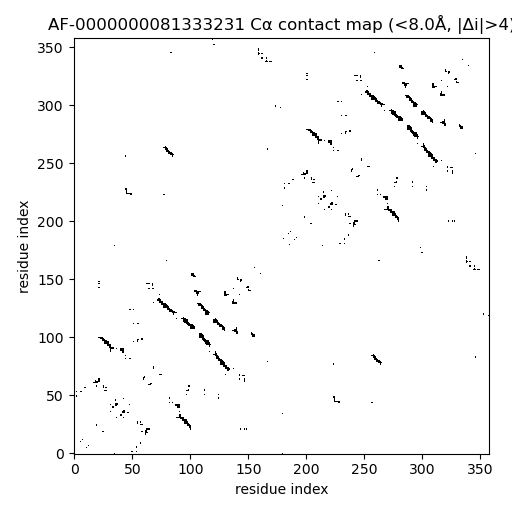N N . GLY B 1 123 ? -12.703 -0.745 1.646 1 97.62 123 GLY B N 1
ATOM 2512 C CA . GLY B 1 123 ? -11.25 -0.696 1.706 1 97.62 123 GLY B CA 1
ATOM 2513 C C . GLY B 1 123 ? -10.727 0.293 2.73 1 97.62 123 GLY B C 1
ATOM 2514 O O . GLY B 1 123 ? -11.438 1.214 3.133 1 97.62 123 GLY B O 1
ATOM 2515 N N . VAL B 1 124 ? -9.547 0.062 3.158 1 98.5 124 VAL B N 1
ATOM 2516 C CA . VAL B 1 124 ? -8.891 0.951 4.113 1 98.5 124 VAL B CA 1
ATOM 2517 C C . VAL B 1 124 ? -7.449 1.199 3.682 1 98.5 124 VAL B C 1
ATOM 2519 O O . VAL B 1 124 ? -6.746 0.27 3.273 1 98.5 124 VAL B O 1
ATOM 2522 N N . VAL B 1 125 ? -7.047 2.379 3.699 1 98.31 125 VAL B N 1
ATOM 2523 C CA . VAL B 1 125 ? -5.648 2.746 3.523 1 98.31 125 VAL B CA 1
ATOM 2524 C C . VAL B 1 125 ? -5.129 3.434 4.785 1 98.31 125 VAL B C 1
ATOM 2526 O O . VAL B 1 125 ? -5.707 4.426 5.238 1 98.31 125 VAL B O 1
ATOM 2529 N N . VAL B 1 126 ? -4.121 2.871 5.316 1 98.38 126 VAL B N 1
ATOM 2530 C CA . VAL B 1 126 ? -3.439 3.455 6.469 1 98.38 126 VAL B CA 1
ATOM 2531 C C . VAL B 1 126 ? -2.045 3.928 6.059 1 98.38 126 VAL B C 1
ATOM 2533 O O . VAL B 1 126 ? -1.386 3.293 5.23 1 98.38 126 VAL B O 1
ATOM 2536 N N . MET B 1 127 ? -1.622 4.984 6.625 1 97.31 127 MET B N 1
ATOM 2537 C CA . MET B 1 127 ? -0.287 5.473 6.289 1 97.31 127 MET B CA 1
ATOM 2538 C C . MET B 1 127 ? 0.402 6.055 7.52 1 97.31 127 MET B C 1
ATOM 2540 O O . MET B 1 127 ? -0.262 6.488 8.461 1 97.31 127 MET B O 1
ATOM 2544 N N . ARG B 1 128 ? 1.608 5.957 7.562 1 97.25 128 ARG B N 1
ATOM 2545 C CA . ARG B 1 128 ? 2.396 6.742 8.508 1 97.25 128 ARG B CA 1
ATOM 2546 C C . ARG B 1 128 ? 3.355 7.676 7.777 1 97.25 128 ARG B C 1
ATOM 2548 O O . ARG B 1 128 ? 4.012 7.273 6.816 1 97.25 128 ARG B O 1
ATOM 2555 N N . GLY B 1 129 ? 3.279 8.852 8.172 1 95.75 129 GLY B N 1
ATOM 2556 C CA . GLY B 1 129 ? 4.086 9.906 7.574 1 95.75 129 GLY B CA 1
ATOM 2557 C C . GLY B 1 129 ? 4.645 10.875 8.594 1 95.75 129 GLY B C 1
ATOM 2558 O O . GLY B 1 129 ? 4.289 10.82 9.773 1 95.75 129 GLY B O 1
ATOM 2559 N N . LEU B 1 130 ? 5.617 11.656 8.133 1 94.12 130 LEU B N 1
ATOM 2560 C CA . LEU B 1 130 ? 6.223 12.68 8.977 1 94.12 130 LEU B CA 1
ATOM 2561 C C . LEU B 1 130 ? 6.477 13.961 8.188 1 94.12 130 LEU B C 1
ATOM 2563 O O . LEU B 1 130 ? 6.324 13.977 6.965 1 94.12 130 LEU B O 1
ATOM 2567 N N . PHE B 1 131 ? 6.723 15.039 8.875 1 91.94 131 PHE B N 1
ATOM 2568 C CA . PHE B 1 131 ? 7.121 16.312 8.273 1 91.94 131 PHE B CA 1
ATOM 2569 C C . PHE B 1 131 ? 8.609 16.562 8.477 1 91.94 131 PHE B C 1
ATOM 2571 O O . PHE B 1 131 ? 9.125 16.406 9.586 1 91.94 131 PHE B O 1
ATOM 2578 N N . ARG B 1 132 ? 9.203 16.875 7.395 1 93.19 132 ARG B N 1
ATOM 2579 C CA . ARG B 1 132 ? 10.641 17.125 7.434 1 93.19 132 ARG B CA 1
ATOM 2580 C C . ARG B 1 132 ? 10.969 18.516 6.902 1 93.19 132 ARG B C 1
ATOM 2582 O O . ARG B 1 132 ? 10.438 18.938 5.871 1 93.19 132 ARG B O 1
ATOM 2589 N N . SER B 1 133 ? 11.781 19.156 7.641 1 91.88 133 SER B N 1
ATOM 2590 C CA . SER B 1 133 ? 12.32 20.453 7.219 1 91.88 133 SER B CA 1
ATOM 2591 C C . SER B 1 133 ? 13.836 20.391 7.062 1 91.88 133 SER B C 1
ATOM 2593 O O . SER B 1 133 ? 14.445 19.344 7.258 1 91.88 133 SER B O 1
ATOM 2595 N N . ALA B 1 134 ? 14.406 21.484 6.645 1 91.5 134 ALA B N 1
ATOM 2596 C CA . ALA B 1 134 ? 15.859 21.578 6.52 1 91.5 134 ALA B CA 1
ATOM 2597 C C . ALA B 1 134 ? 16.547 21.328 7.863 1 91.5 134 ALA B C 1
ATOM 2599 O O . ALA B 1 134 ? 17.688 20.891 7.914 1 91.5 134 ALA B O 1
ATOM 2600 N N . LYS B 1 135 ? 15.859 21.594 8.867 1 90.25 135 LYS B N 1
ATOM 2601 C CA . LYS B 1 135 ? 16.406 21.453 10.219 1 90.25 135 LYS B CA 1
ATOM 2602 C C . LYS B 1 135 ? 16.203 20.047 10.75 1 90.25 135 LYS B C 1
ATOM 2604 O O . LYS B 1 135 ? 16.672 19.719 11.844 1 90.25 135 LYS B O 1
ATOM 2609 N N . GLY B 1 136 ? 15.484 19.219 10 1 90.88 136 GLY B N 1
ATOM 2610 C CA . GLY B 1 136 ? 15.234 17.844 10.43 1 90.88 136 GLY B CA 1
ATOM 2611 C C . GLY B 1 136 ? 13.766 17.484 10.461 1 90.88 136 GLY B C 1
ATOM 2612 O O . GLY B 1 136 ? 12.938 18.172 9.844 1 90.88 136 GLY B O 1
ATOM 2613 N N . THR B 1 137 ? 13.492 16.375 11.141 1 91.06 137 THR B N 1
ATOM 2614 C CA . THR B 1 137 ? 12.117 15.922 11.234 1 91.06 137 THR B CA 1
ATOM 2615 C C . THR B 1 137 ? 11.344 16.734 12.273 1 91.06 137 THR B C 1
ATOM 2617 O O . THR B 1 137 ? 11.836 16.969 13.375 1 91.06 137 THR B O 1
ATOM 2620 N N . LEU B 1 138 ? 10.25 17.281 11.898 1 89.81 138 LEU B N 1
ATOM 2621 C CA . LEU B 1 138 ? 9.367 17.969 12.836 1 89.81 138 LEU B CA 1
ATOM 2622 C C . LEU B 1 138 ? 8.586 16.953 13.672 1 89.81 138 LEU B C 1
ATOM 2624 O O . LEU B 1 138 ? 7.777 16.203 13.133 1 89.81 138 LEU B O 1
ATOM 2628 N N . PRO B 1 139 ? 8.727 17.016 14.93 1 90.5 139 PRO B N 1
ATOM 2629 C CA . PRO B 1 139 ? 7.965 16.078 15.75 1 90.5 139 PRO B CA 1
ATOM 2630 C C . PRO B 1 139 ? 6.457 16.297 15.656 1 90.5 139 PRO B C 1
ATOM 2632 O O . PRO B 1 139 ? 5.992 17.438 15.703 1 90.5 139 PRO B O 1
ATOM 2635 N N . PRO B 1 140 ? 5.676 15.227 15.578 1 90.56 140 PRO B N 1
ATOM 2636 C CA . PRO B 1 140 ? 4.223 15.352 15.461 1 90.56 140 PRO B CA 1
ATOM 2637 C C . PRO B 1 140 ? 3.6 16.125 16.609 1 90.56 140 PRO B C 1
ATOM 2639 O O . PRO B 1 140 ? 2.65 16.891 16.422 1 90.56 140 PRO B O 1
ATOM 2642 N N . ALA B 1 141 ? 4.164 15.977 17.766 1 86.62 141 ALA B N 1
ATOM 2643 C CA . ALA B 1 141 ? 3.623 16.672 18.938 1 86.62 141 ALA B CA 1
ATOM 2644 C C . ALA B 1 141 ? 3.68 18.172 18.75 1 86.62 141 ALA B C 1
ATOM 2646 O O . ALA B 1 141 ? 2.725 18.891 19.078 1 86.62 141 ALA B O 1
ATOM 2647 N N . GLU B 1 142 ? 4.773 18.609 18.234 1 83.81 142 GLU B N 1
ATOM 2648 C CA . GLU B 1 142 ? 4.918 20.047 17.969 1 83.81 142 GLU B CA 1
ATOM 2649 C C . GLU B 1 142 ? 3.971 20.5 16.875 1 83.81 142 GLU B C 1
ATOM 2651 O O . GLU B 1 142 ? 3.361 21.562 16.969 1 83.81 142 GLU B O 1
ATOM 2656 N N . PHE B 1 143 ? 3.859 19.625 15.938 1 84.88 143 PHE B N 1
ATOM 2657 C CA . PHE B 1 143 ? 2.996 19.891 14.789 1 84.88 143 PHE B CA 1
ATOM 2658 C C . PHE B 1 143 ? 1.539 20 15.227 1 84.88 143 PHE B C 1
ATOM 2660 O O . PHE B 1 143 ? 0.847 20.953 14.875 1 84.88 143 PHE B O 1
ATOM 2667 N N . VAL B 1 144 ? 1.104 19.078 16.078 1 87.06 144 VAL B N 1
ATOM 2668 C CA . VAL B 1 144 ? -0.293 19.031 16.5 1 87.06 144 VAL B CA 1
ATOM 2669 C C . VAL B 1 144 ? -0.595 20.172 17.453 1 87.06 144 VAL B C 1
ATOM 2671 O O . VAL B 1 144 ? -1.71 20.703 17.469 1 87.06 144 VAL B O 1
ATOM 2674 N N . ARG B 1 145 ? 0.401 20.562 18.219 1 86.88 145 ARG B N 1
ATOM 2675 C CA . ARG B 1 145 ? 0.237 21.719 19.109 1 86.88 145 ARG B CA 1
ATOM 2676 C C . ARG B 1 145 ? -0.1 22.969 18.312 1 86.88 145 ARG B C 1
ATOM 2678 O O . ARG B 1 145 ? -0.961 23.75 18.719 1 86.88 145 ARG B O 1
ATOM 2685 N N . GLU B 1 146 ? 0.502 23.047 17.266 1 87 146 GLU B N 1
ATOM 2686 C CA . GLU B 1 146 ? 0.276 24.219 16.422 1 87 146 GLU B CA 1
ATOM 2687 C C . GLU B 1 146 ? -1.098 24.172 15.758 1 87 146 GLU B C 1
ATOM 2689 O O . GLU B 1 146 ? -1.616 25.203 15.32 1 87 146 GLU B O 1
ATOM 2694 N N . LEU B 1 147 ? -1.634 23.016 15.68 1 85.75 147 LEU B N 1
ATOM 2695 C CA . LEU B 1 147 ? -2.988 22.859 15.164 1 85.75 147 LEU B CA 1
ATOM 2696 C C . LEU B 1 147 ? -4.02 23.094 16.25 1 85.75 147 LEU B C 1
ATOM 2698 O O . LEU B 1 147 ? -5.227 23.047 16 1 85.75 147 LEU B O 1
ATOM 2702 N N . GLY B 1 148 ? -3.494 23.297 17.469 1 84.69 148 GLY B N 1
ATOM 2703 C CA . GLY B 1 148 ? -4.387 23.547 18.594 1 84.69 148 GLY B CA 1
ATOM 2704 C C . GLY B 1 148 ? -4.867 22.281 19.281 1 84.69 148 GLY B C 1
ATOM 2705 O O . GLY B 1 148 ? -5.895 22.297 19.953 1 84.69 148 GLY B O 1
ATOM 2706 N N . LEU B 1 149 ? -4.203 21.266 18.984 1 83.62 149 LEU B N 1
ATOM 2707 C CA . LEU B 1 149 ? -4.57 19.984 19.594 1 83.62 149 LEU B CA 1
ATOM 2708 C C . LEU B 1 149 ? -3.707 19.688 20.812 1 83.62 149 LEU B C 1
ATOM 2710 O O . LEU B 1 149 ? -2.676 20.328 21.016 1 83.62 149 LEU B O 1
ATOM 2714 N N . VAL B 1 150 ? -4.254 18.75 21.594 1 84 150 VAL B N 1
ATOM 2715 C CA . VAL B 1 150 ? -3.451 18.25 22.703 1 84 150 VAL B CA 1
ATOM 2716 C C . VAL B 1 150 ? -2.283 17.422 22.188 1 84 150 VAL B C 1
ATOM 2718 O O . VAL B 1 150 ? -2.416 16.719 21.172 1 84 150 VAL B O 1
ATOM 2721 N N . GLU B 1 151 ? -1.229 17.484 22.891 1 85.56 151 GLU B N 1
ATOM 2722 C CA . GLU B 1 151 ? -0.003 16.828 22.438 1 85.56 151 GLU B CA 1
ATOM 2723 C C . GLU B 1 151 ? -0.085 15.32 22.625 1 85.56 151 GLU B C 1
ATOM 2725 O O . GLU B 1 151 ? 0.649 14.57 21.984 1 85.56 151 GLU B O 1
ATOM 2730 N N . GLU B 1 152 ? -0.99 15.016 23.406 1 88.62 152 GLU B N 1
ATOM 2731 C CA . GLU B 1 152 ? -1.129 13.578 23.641 1 88.62 152 GLU B CA 1
ATOM 2732 C C . GLU B 1 152 ? -1.895 12.898 22.516 1 88.62 152 GLU B C 1
ATOM 2734 O O . GLU B 1 152 ? -2.992 13.328 22.156 1 88.62 152 GLU B O 1
ATOM 2739 N N . SER B 1 153 ? -1.298 11.875 21.953 1 93.31 153 SER B N 1
ATOM 2740 C CA . SER B 1 153 ? -1.921 11.125 20.875 1 93.31 153 SER B CA 1
ATOM 2741 C C . SER B 1 153 ? -3.158 10.375 21.359 1 93.31 153 SER B C 1
ATOM 2743 O O . SER B 1 153 ? -3.18 9.867 22.484 1 93.31 153 SER B O 1
ATOM 2745 N N . PRO B 1 154 ? -4.184 10.312 20.594 1 92.62 154 PRO B N 1
ATOM 2746 C CA . PRO B 1 154 ? -5.27 9.391 20.906 1 92.62 154 PRO B CA 1
ATOM 2747 C C . PRO B 1 154 ? -4.789 7.949 21.078 1 92.62 154 PRO B C 1
ATOM 2749 O O . PRO B 1 154 ? -3.723 7.59 20.578 1 92.62 154 PRO B O 1
ATOM 2752 N N . ALA B 1 155 ? -5.594 7.195 21.812 1 93.81 155 ALA B N 1
ATOM 2753 C CA . ALA B 1 155 ? -5.277 5.777 21.938 1 93.81 155 ALA B CA 1
ATOM 2754 C C . ALA B 1 155 ? -5.316 5.082 20.578 1 93.81 155 ALA B C 1
ATOM 2756 O O . ALA B 1 155 ? -6.316 5.16 19.859 1 93.81 155 ALA B O 1
ATOM 2757 N N . MET B 1 156 ? -4.254 4.496 20.25 1 94.31 156 MET B N 1
ATOM 2758 C CA . MET B 1 156 ? -4.16 3.795 18.969 1 94.31 156 MET B CA 1
ATOM 2759 C C . MET B 1 156 ? -4.574 2.336 19.125 1 94.31 156 MET B C 1
ATOM 2761 O O . MET B 1 156 ? -4.203 1.675 20.094 1 94.31 156 MET B O 1
ATOM 2765 N N . PRO B 1 157 ? -5.359 1.861 18.188 1 93.5 157 PRO B N 1
ATOM 2766 C CA . PRO B 1 157 ? -5.699 0.438 18.266 1 93.5 157 PRO B CA 1
ATOM 2767 C C . PRO B 1 157 ? -4.473 -0.467 18.172 1 93.5 157 PRO B C 1
ATOM 2769 O O . PRO B 1 157 ? -3.445 -0.073 17.609 1 93.5 157 PRO B O 1
ATOM 2772 N N . GLN B 1 158 ? -4.59 -1.644 18.719 1 91.5 158 GLN B N 1
ATOM 2773 C CA . GLN B 1 158 ? -3.463 -2.561 18.844 1 91.5 158 GLN B CA 1
ATOM 2774 C C . GLN B 1 158 ? -2.891 -2.912 17.469 1 91.5 158 GLN B C 1
ATOM 2776 O O . GLN B 1 158 ? -1.672 -2.984 17.297 1 91.5 158 GLN B O 1
ATOM 2781 N N . TRP B 1 159 ? -3.748 -3.123 16.5 1 92.94 159 TRP B N 1
ATOM 2782 C CA . TRP B 1 159 ? -3.273 -3.496 15.164 1 92.94 159 TRP B CA 1
ATOM 2783 C C . TRP B 1 159 ? -2.396 -2.396 14.57 1 92.94 159 TRP B C 1
ATOM 2785 O O . TRP B 1 159 ? -1.453 -2.68 13.828 1 92.94 159 TRP B O 1
ATOM 2795 N N . LEU B 1 160 ? -2.67 -1.192 14.898 1 95.19 160 LEU B N 1
ATOM 2796 C CA . LEU B 1 160 ? -1.893 -0.055 14.422 1 95.19 160 LEU B CA 1
ATOM 2797 C C . LEU B 1 160 ? -0.512 -0.03 15.07 1 95.19 160 LEU B C 1
ATOM 2799 O O . LEU B 1 160 ? 0.493 0.186 14.383 1 95.19 160 LEU B O 1
ATOM 2803 N N . LYS B 1 161 ? -0.476 -0.216 16.359 1 93.94 161 LYS B N 1
ATOM 2804 C CA . LYS B 1 161 ? 0.795 -0.262 17.078 1 93.94 161 LYS B CA 1
ATOM 2805 C C . LYS B 1 161 ? 1.675 -1.399 16.562 1 93.94 161 LYS B C 1
ATOM 2807 O O . LYS B 1 161 ? 2.881 -1.223 16.375 1 93.94 161 LYS B O 1
ATOM 2812 N N . ASP B 1 162 ? 1.04 -2.51 16.344 1 92.88 162 ASP B N 1
ATOM 2813 C CA . ASP B 1 162 ? 1.765 -3.668 15.836 1 92.88 162 ASP B CA 1
ATOM 2814 C C . ASP B 1 162 ? 2.324 -3.393 14.445 1 92.88 162 ASP B C 1
ATOM 2816 O O . ASP B 1 162 ? 3.465 -3.756 14.148 1 92.88 162 ASP B O 1
ATOM 2820 N N . TRP B 1 163 ? 1.521 -2.779 13.625 1 93.88 163 TRP B N 1
ATOM 2821 C CA . TRP B 1 1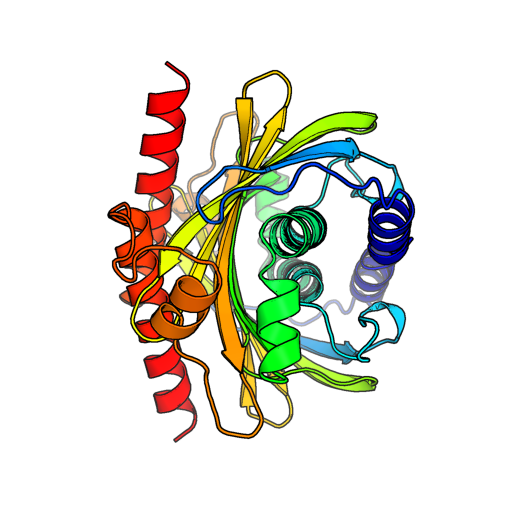63 ? 1.983 -2.459 12.281 1 93.88 163 TRP B CA 1
ATOM 2822 C C . TRP B 1 163 ? 3.133 -1.457 12.32 1 93.88 163 TRP B C 1
ATOM 2824 O O . TRP B 1 163 ? 4.113 -1.599 11.594 1 93.88 163 TRP B O 1
ATOM 2834 N N . ALA B 1 164 ? 3.025 -0.466 13.141 1 95.25 164 ALA B N 1
ATOM 2835 C CA . ALA B 1 164 ? 4.102 0.51 13.289 1 95.25 164 ALA B CA 1
ATOM 2836 C C . ALA B 1 164 ? 5.406 -0.168 13.703 1 95.25 164 ALA B C 1
ATOM 2838 O O . ALA B 1 164 ? 6.469 0.14 13.164 1 95.25 164 ALA B O 1
ATOM 2839 N N . GLN B 1 165 ? 5.242 -1.073 14.594 1 94.31 165 GLN B N 1
ATOM 2840 C CA . GLN B 1 165 ? 6.422 -1.819 15.023 1 94.31 165 GLN B CA 1
ATOM 2841 C C . GLN B 1 165 ? 7 -2.645 13.883 1 94.31 165 GLN B C 1
ATOM 2843 O O . GLN B 1 165 ? 8.219 -2.744 13.734 1 94.31 165 GLN B O 1
ATOM 2848 N N . SER B 1 166 ? 6.113 -3.311 13.141 1 95.19 166 SER B N 1
ATOM 2849 C CA . SER B 1 166 ? 6.559 -4.078 11.984 1 95.19 166 SER B CA 1
ATOM 2850 C C . SER B 1 166 ? 7.324 -3.197 11 1 95.19 166 SER B C 1
ATOM 2852 O O . SER B 1 166 ? 8.32 -3.631 10.414 1 95.19 166 SER B O 1
ATOM 2854 N N . CYS B 1 167 ? 6.883 -1.965 10.805 1 96.31 167 CYS B N 1
ATOM 2855 C CA . CYS B 1 167 ? 7.562 -1.02 9.93 1 96.31 167 CYS B CA 1
ATOM 2856 C C . CYS B 1 167 ? 8.984 -0.754 10.406 1 96.31 167 CYS B C 1
ATOM 2858 O O . CYS B 1 167 ? 9.922 -0.765 9.602 1 96.31 167 CYS B O 1
ATOM 2860 N N . ASP B 1 168 ? 9.086 -0.557 11.672 1 95.75 168 ASP B N 1
ATOM 2861 C CA . ASP B 1 168 ? 10.406 -0.306 12.242 1 95.75 168 ASP B CA 1
ATOM 2862 C C . ASP B 1 168 ? 11.305 -1.527 12.094 1 95.75 168 ASP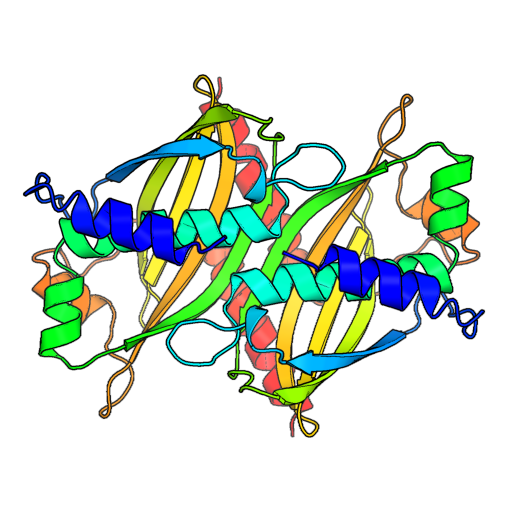 B C 1
ATOM 2864 O O . ASP B 1 168 ? 12.492 -1.395 11.773 1 95.75 168 ASP B O 1
ATOM 2868 N N . ASP B 1 169 ? 10.734 -2.682 12.352 1 95.12 169 ASP B N 1
ATOM 2869 C CA . ASP B 1 169 ? 11.5 -3.92 12.258 1 95.12 169 ASP B CA 1
ATOM 2870 C C . ASP B 1 169 ? 11.984 -4.148 10.828 1 95.12 169 ASP B C 1
ATOM 2872 O O . ASP B 1 169 ? 13.133 -4.555 10.617 1 95.12 169 ASP B O 1
ATOM 2876 N N . MET B 1 170 ? 11.156 -3.918 9.859 1 94.62 170 MET B N 1
ATOM 2877 C CA . MET B 1 170 ? 11.57 -4.062 8.469 1 94.62 170 MET B CA 1
ATOM 2878 C C . MET B 1 170 ? 12.688 -3.076 8.125 1 94.62 170 MET B C 1
ATOM 2880 O O . MET B 1 170 ? 13.648 -3.432 7.445 1 94.62 170 MET B O 1
ATOM 2884 N N . SER B 1 171 ? 12.523 -1.839 8.586 1 94.56 171 SER B N 1
ATOM 2885 C CA . SER B 1 171 ? 13.562 -0.836 8.367 1 94.56 171 SER B CA 1
ATOM 2886 C C . SER B 1 171 ? 14.891 -1.285 8.953 1 94.56 171 SER B C 1
ATOM 2888 O O . SER B 1 171 ? 15.945 -1.11 8.328 1 94.56 171 SER B O 1
ATOM 2890 N N . GLY B 1 172 ? 14.789 -1.788 10.172 1 93.19 172 GLY B N 1
ATOM 2891 C CA . GLY B 1 172 ? 16 -2.301 10.805 1 93.19 172 GLY B CA 1
ATOM 2892 C C . GLY B 1 172 ? 16.656 -3.406 10.008 1 93.19 172 GLY B C 1
ATOM 2893 O O . GLY B 1 172 ? 17.891 -3.426 9.859 1 93.19 172 GLY B O 1
ATOM 2894 N N . GLN B 1 173 ? 15.891 -4.297 9.5 1 92.75 173 GLN B N 1
ATOM 2895 C CA . GLN B 1 173 ? 16.406 -5.395 8.688 1 92.75 173 GLN B CA 1
ATOM 2896 C C . GLN B 1 173 ? 17.062 -4.875 7.41 1 92.75 173 GLN B C 1
ATOM 2898 O O . GLN B 1 173 ? 18.141 -5.328 7.027 1 92.75 173 GLN B O 1
ATOM 2903 N N . LEU B 1 174 ? 16.453 -3.943 6.719 1 93.5 174 LEU B N 1
ATOM 2904 C CA . LEU B 1 174 ? 16.969 -3.391 5.473 1 93.5 174 LEU B CA 1
ATOM 2905 C C . LEU B 1 174 ? 18.297 -2.668 5.711 1 93.5 174 LEU B C 1
ATOM 2907 O O . LEU B 1 174 ? 19.219 -2.779 4.902 1 93.5 174 LEU B O 1
ATOM 2911 N N . ARG B 1 175 ? 18.406 -1.962 6.832 1 92.44 175 ARG B N 1
ATOM 2912 C CA . ARG B 1 175 ? 19.641 -1.262 7.176 1 92.44 175 ARG B CA 1
ATOM 2913 C C . ARG B 1 175 ? 20.781 -2.246 7.434 1 92.44 175 ARG B C 1
ATOM 2915 O O . ARG B 1 175 ? 21.922 -1.998 7.047 1 92.44 175 ARG B O 1
ATOM 2922 N N . ALA B 1 176 ? 20.406 -3.377 8.062 1 92.06 176 ALA B N 1
ATOM 2923 C CA . ALA B 1 176 ? 21.406 -4.402 8.375 1 92.06 176 ALA B CA 1
ATOM 2924 C C . ALA B 1 176 ? 21.938 -5.055 7.098 1 92.06 176 ALA B C 1
ATOM 2926 O O . ALA B 1 176 ? 23.094 -5.48 7.047 1 92.06 176 ALA B O 1
ATOM 2927 N N . GLU B 1 177 ? 21.109 -5.113 6.059 1 90.38 177 GLU B N 1
ATOM 2928 C CA . GLU B 1 177 ? 21.5 -5.73 4.793 1 90.38 177 GLU B CA 1
ATOM 2929 C C . GLU B 1 177 ? 22.406 -4.809 3.98 1 90.38 177 GLU B C 1
ATOM 2931 O O . GLU B 1 177 ? 23.094 -5.258 3.066 1 90.38 177 GLU B O 1
ATOM 2936 N N . GLU B 1 178 ? 22.281 -3.545 4.137 1 86.25 178 GLU B N 1
ATOM 2937 C CA . GLU B 1 178 ? 23.109 -2.576 3.426 1 86.25 178 GLU B CA 1
ATOM 2938 C C . GLU B 1 178 ? 24.547 -2.568 3.967 1 86.25 178 GLU B C 1
ATOM 2940 O O . GLU B 1 178 ? 25.469 -2.129 3.283 1 86.25 178 GLU B O 1
ATOM 2945 N N . HIS B 1 179 ? 24.812 -2.936 5.156 1 73.88 179 HIS B N 1
ATOM 2946 C CA . HIS B 1 179 ? 26.156 -2.965 5.723 1 73.88 179 HIS B CA 1
ATOM 2947 C C . HIS B 1 179 ? 26.719 -4.383 5.75 1 73.88 179 HIS B C 1
ATOM 2949 O O . HIS B 1 179 ? 25.969 -5.344 5.945 1 73.88 179 HIS B O 1
#

Foldseek 3Di:
DDLVVVLVVVVVVVPPPAADAQADKDKDKDWAAQVQDDPVQWGDQVSVVSVVVSVVVVSCVRLVLVVLLVVQVWDKDWLDKDKDFAATDGHGFMWMWIKGWQWFDFAWTKIKIFIGGPRDGGMMMITIMFIADPVGTDTVLVSVVVSVDHSHIPDHDPVVVVVVVVSVVVVVVVVVVVD/DPLVVVLVVVVVVVPPPAADAQFDKDKDKDWAAQVQQDPVQWGDQVSVVSVVVSVVVVSCVRLVLVVLLVVQVWDKDWLDKDKDFAATDGHGFMWMWIKGWQWFDFAWTKIKIFIGGPRDGGMMMMTIMFIADPVGTDTVLVSVVVSVDHSHIPDHDPVVVVVVVVSVVVVVVVVVVVD

InterPro domains:
  IPR029069 HotDog domain superfamily [SSF54637] (26-163)
  IPR051490 THEM6/lcsJ thioesterase [PTHR12475] (8-178)

Radius of gyration: 20.24 Å; Cα contacts (8 Å, |Δi|>4): 679; chains: 2; bounding box: 50×57×49 Å

Solvent-accessible surface area (backbone atoms only — not comparable to full-atom values): 18629 Å² total; per-residue (Å²): 119,52,74,56,53,54,42,44,46,57,53,62,56,44,62,88,59,70,71,39,58,70,72,42,74,42,77,45,79,48,64,40,47,81,80,49,37,44,98,80,45,26,55,40,79,32,48,53,48,49,53,44,49,49,45,45,50,52,44,32,57,34,32,42,48,47,60,54,30,58,75,61,58,30,43,81,43,68,42,35,38,35,39,38,50,72,50,82,51,44,72,62,38,61,34,34,38,40,31,32,58,48,30,48,52,82,56,37,35,31,36,39,30,36,31,30,42,94,90,34,76,28,29,38,39,35,38,34,29,35,35,34,28,97,90,39,74,47,39,36,43,62,54,35,41,74,62,70,40,70,61,68,50,55,86,62,56,67,41,56,55,43,36,53,49,23,52,51,48,49,51,52,51,55,55,55,69,73,101,117,61,55,61,49,50,43,43,46,56,54,61,56,42,63,86,55,71,72,38,60,70,73,40,74,43,77,45,80,48,63,40,47,81,88,48,38,45,98,82,44,27,54,39,78,33,47,53,48,50,54,42,49,49,45,47,49,51,44,33,56,34,32,42,50,48,58,54,29,58,75,59,57,31,44,82,42,68,42,35,38,36,39,36,50,73,50,83,51,45,72,62,38,60,34,33,37,41,31,33,56,48,29,50,52,80,55,37,35,31,36,40,31,36,32,32,41,95,89,34,76,28,30,38,40,35,36,33,29,36,36,34,27,94,90,38,75,47,40,36,44,62,55,34,40,74,63,71,41,71,61,68,52,54,84,62,57,67,42,56,55,43,36,53,49,23,53,51,47,48,50,52,52,55,55,55,69,74,100

Sequence (358 aa):
MNLWFRLLYMLCRRPWRKPAHGLATTVVRMRVWPLDLDINRHVTNGRYFSLADVARMDFVLRTGAFRVALRHKALPIVGDTWGKFRRELKLFEAFEVHTRMLGWDSKWSLMEHRFVSRGRVVGVVVMRGLFRSAKGTLPPAEFVRELGLVEESPAMPQWLKDWAQSCDDMSGQLRAEEHMNLWFRLLYMLCRRPWRKPAHGLATTVVRMRVWPLDLDINRHVTNGRYFSLADVARMDFVLRTGAFRVALRHKALPIVGDTWGKFRRELKLFEAFEVHTRMLGWDSKWSLMEHRFVSRGRVVGVVVMRGLFRSAKGTLPPAEFVRELGLVEESPAMPQWLKDWAQSCDDMSGQLRAEEH

Nearest PDB structures (foldseek):
  1njk-assembly1_D  TM=9.226E-01  e=4.716E-08  Escherichia coli
  2egi-assembly1_C  TM=8.824E-01  e=1.877E-07  Aquifex aeolicus
  3hm0-assembly1_C  TM=8.618E-01  e=2.534E-07  Bartonella henselae
  5vpj-assembly3_J  TM=8.809E-01  e=3.034E-07  Actinomadura verrucosospora
  3r87-assembly1_A  TM=8.146E-01  e=5.420E-06  Photobacterium profundum

Organism: NCBI:txid2813360

Secondary structure (DSSP, 8-state):
--HHHHHHHHHHT--------TTSPEEEEEE--GGGB-TTSBB-HHHHHHHHHHHHHHHHHHHTHHHHHHHTT-EEEEEEEEEEE-SPPBTT-EEEEEEEEEEE-SS-EEEEEEEEETTEEEEEEEEEEEEEETTEEEPHHHHHHHTT--SSPPPPPHHHHHHHHHHHHHHHHHHHHH-/--HHHHHHHHHHT--------TTSPEEEEEE--GGGB-TTSBB-HHHHHHHHHHHHHHHHHHHTHHHHHHHTT-EEEEEEEEEEE-SPPBTT-EEEEEEEEEEE-SS-EEEEEEEEETTEEEEEEEEEEEEEETTEEEPHHHHHHHTT--SSPPPPPHHHHHHHHHHHHHHHHHHHHH-

pLDDT: mean 87.74, std 12.58, range [33.97, 98.56]